Protein AF-A0A4P9YVW3-F1 (afdb_monomer)

Sequence (229 aa):
LRCDVNVSVHRPHEPLGVRCELKNLTSIRFLMAAIDAEVARQIDRLASDQRITQETRGYDAAYVDEHRATLPELPDARKQRFMRDYGLSVEECNTLFMEPLADVYFEQEACGSSMAIIINIRIVNELMGRLNGCHLPFSENPVSVEQLRSILVALHNEKISGKLAKKILQCMIVDRDTRDAEAIAAAHGWSEIRDASQLEALCRELVANHADEVEQVRQGNKRLFGWFV

Solvent-accessible surface area (backbone atoms only — not comparable to full-atom values): 13460 Å² total; per-residue (Å²): 112,78,52,71,48,78,49,61,66,60,61,92,96,54,71,85,39,56,52,31,37,40,35,78,30,66,44,72,71,53,42,52,53,48,50,55,52,51,51,52,52,50,49,55,31,58,73,67,75,43,84,77,65,76,44,80,43,74,60,58,66,67,63,52,54,58,48,57,73,70,51,76,80,50,71,69,60,50,47,53,45,43,34,69,78,66,64,46,52,72,68,56,47,49,59,38,67,69,43,72,66,44,53,61,60,48,56,78,62,60,75,76,56,74,66,52,40,56,50,47,56,52,51,52,52,51,48,52,55,50,32,57,76,68,75,43,58,69,87,70,58,74,70,48,73,68,40,50,48,40,43,52,54,33,46,74,68,63,63,42,50,78,73,49,50,56,53,51,52,46,40,26,61,76,71,58,47,86,64,42,43,68,56,52,26,58,76,71,68,59,68,75,85,77,53,66,70,59,53,50,50,51,51,51,50,51,52,67,76,38,51,69,62,51,52,45,42,74,76,64,44,68,72,57,59,68,72,80,107

Nearest PDB structures (foldseek):
  3ip4-assembly1_B  TM=5.129E-01  e=1.264E-10  Staphylococcus aureus subsp. aureus Mu50
  3h0m-assembly6_Q  TM=5.516E-01  e=8.245E-08  Aquifex aeolicus

Mean predicted aligned error: 14.82 Å

InterPro domains:
  IPR003789 Aspartyl/glutamyl-tRNA amidotransferase subunit B-like [SSF89095] (73-175)
  IPR006075 Aspartyl/Glutamyl-tRNA(Gln) amidotransferase, subunit B/E, catalytic [PF02934] (1-63)
  IPR014746 Glutamine synthetase/guanido kinase, catalytic domain [SSF55931] (1-88)
  IPR017959 Aspartyl/glutamyl-tRNA(Asn/Gln) amidotransferase, subunit B /E [PTHR11659] (63-229)
  IPR018027 Asn/Gln amidotransferase [PF02637] (122-229)
  IPR018027 Asn/Gln amidotransferase [SM00845] (104-229)
  IPR023168 Aspartyl/glutamyl-tRNA(Asn/Gln) amidotransferase, C-terminal, domain 2 [G3DSA:1.10.10.410] (1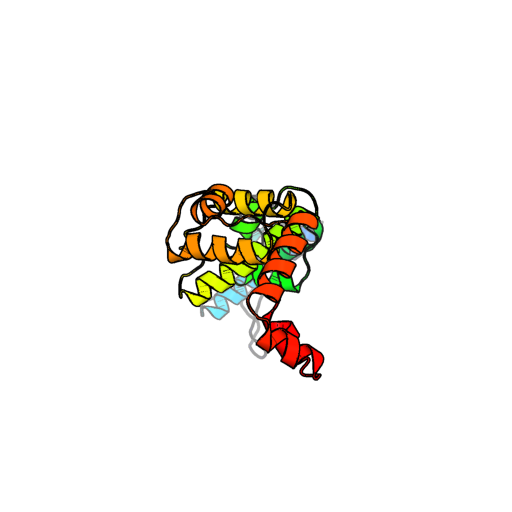93-229)
  IPR042114 Aspartyl/glutamyl-tRNA(Asn/Gln) amidotransferase, C-terminal, domain 1 [G3DSA:1.10.150.380] (72-120)

pLDDT: mean 82.9, std 7.48, range [60.22, 93.56]

Structure (mmCIF, N/CA/C/O backbone):
data_AF-A0A4P9YVW3-F1
#
_entry.id   AF-A0A4P9YVW3-F1
#
loop_
_atom_site.group_PDB
_atom_site.id
_atom_site.type_symbol
_atom_site.label_atom_id
_atom_site.label_alt_id
_atom_site.label_comp_id
_atom_site.label_asym_id
_atom_site.label_entity_id
_atom_site.label_seq_id
_atom_site.pdbx_PDB_ins_code
_atom_site.Cartn_x
_atom_site.Cartn_y
_atom_site.Cartn_z
_atom_site.occupancy
_atom_site.B_iso_or_equiv
_atom_site.auth_seq_id
_atom_site.auth_comp_id
_atom_site.auth_asym_id
_atom_site.auth_atom_id
_atom_site.pdbx_PDB_model_num
ATOM 1 N N . LEU A 1 1 ? 39.677 -10.090 -24.477 1.00 60.22 1 LEU A N 1
ATOM 2 C CA . LEU A 1 1 ? 38.884 -10.885 -25.440 1.00 60.22 1 LEU A CA 1
ATOM 3 C C . LEU A 1 1 ? 38.028 -9.904 -26.231 1.00 60.22 1 LEU A C 1
ATOM 5 O O . LEU A 1 1 ? 37.329 -9.125 -25.600 1.00 60.22 1 LEU A O 1
ATOM 9 N N . ARG A 1 2 ? 38.137 -9.870 -27.561 1.00 73.56 2 ARG A N 1
ATOM 10 C CA . ARG A 1 2 ? 37.259 -9.074 -28.433 1.00 73.56 2 ARG A CA 1
ATOM 11 C C . ARG A 1 2 ? 36.522 -10.056 -29.328 1.00 73.56 2 ARG A C 1
ATOM 13 O O . ARG A 1 2 ? 37.170 -10.920 -29.912 1.00 73.56 2 ARG A O 1
ATOM 20 N N . CYS A 1 3 ? 35.206 -9.948 -29.394 1.00 82.62 3 CYS A N 1
ATOM 21 C CA . CYS A 1 3 ? 34.380 -10.821 -30.217 1.00 82.62 3 CYS A CA 1
ATOM 22 C C . CYS A 1 3 ? 33.284 -10.014 -30.906 1.00 82.62 3 CYS A C 1
ATOM 24 O O . CYS A 1 3 ? 32.759 -9.062 -30.330 1.00 82.62 3 CYS A O 1
ATOM 26 N N . ASP A 1 4 ? 32.932 -10.449 -32.107 1.00 88.81 4 ASP A N 1
ATOM 27 C CA . ASP A 1 4 ? 31.766 -9.977 -32.841 1.00 88.81 4 ASP A CA 1
ATOM 28 C C . ASP A 1 4 ? 30.744 -11.122 -32.865 1.00 88.81 4 ASP A C 1
ATOM 30 O O . ASP A 1 4 ? 31.125 -12.295 -32.952 1.00 88.81 4 ASP A O 1
ATOM 34 N N . VAL A 1 5 ? 29.454 -10.804 -32.750 1.00 90.12 5 VAL A N 1
ATOM 35 C CA . VAL A 1 5 ? 28.381 -11.811 -32.678 1.00 90.12 5 VAL A CA 1
ATOM 36 C C . VAL A 1 5 ? 27.332 -11.572 -33.740 1.00 90.12 5 VAL A C 1
ATOM 38 O O . VAL A 1 5 ? 26.979 -10.440 -34.035 1.00 90.12 5 VAL A O 1
ATOM 41 N N . ASN A 1 6 ? 26.815 -12.658 -34.306 1.00 93.38 6 ASN A N 1
ATOM 42 C CA . ASN A 1 6 ? 25.732 -12.622 -35.275 1.00 93.38 6 ASN A CA 1
ATOM 43 C C . ASN A 1 6 ? 24.455 -13.161 -34.629 1.00 93.38 6 ASN A C 1
ATOM 45 O O . ASN A 1 6 ? 24.461 -14.278 -34.114 1.00 93.38 6 ASN A O 1
ATOM 49 N N . VAL A 1 7 ? 23.374 -12.385 -34.681 1.00 92.38 7 VAL A N 1
ATOM 50 C CA . VAL A 1 7 ? 22.072 -12.735 -34.099 1.00 92.38 7 VAL A CA 1
ATOM 51 C C . VAL A 1 7 ? 20.998 -12.708 -35.186 1.00 92.38 7 VAL A C 1
ATOM 53 O O . VAL A 1 7 ? 20.943 -11.779 -35.996 1.00 92.38 7 VAL A O 1
ATOM 56 N N . SER A 1 8 ? 20.142 -13.729 -35.202 1.00 93.56 8 SER A N 1
ATOM 57 C CA . SER A 1 8 ? 18.952 -13.808 -36.055 1.00 93.56 8 SER A CA 1
ATOM 58 C C . SER A 1 8 ? 17.826 -14.537 -35.324 1.00 93.56 8 SER A C 1
ATOM 60 O O . SER A 1 8 ? 18.042 -15.644 -34.825 1.00 93.56 8 SER A O 1
ATOM 62 N N . VAL A 1 9 ? 16.627 -13.965 -35.321 1.00 92.06 9 VAL A N 1
ATOM 63 C CA . VAL A 1 9 ? 15.405 -14.563 -34.765 1.00 92.06 9 VAL A CA 1
ATOM 64 C C . VAL A 1 9 ? 14.463 -14.970 -35.903 1.00 92.06 9 VAL A C 1
ATOM 66 O O . VAL A 1 9 ? 14.361 -14.275 -36.910 1.00 92.06 9 VAL A O 1
ATOM 69 N N . HIS A 1 10 ? 13.783 -16.106 -35.749 1.00 89.88 10 HIS A N 1
ATOM 70 C CA . HIS A 1 10 ? 12.732 -16.587 -36.652 1.00 89.88 10 HIS A CA 1
ATOM 71 C C . HIS A 1 10 ? 11.610 -17.234 -35.838 1.00 89.88 10 HIS A C 1
ATOM 73 O O . HIS A 1 10 ? 11.840 -17.657 -34.700 1.00 89.88 10 HIS A O 1
ATOM 79 N N . ARG A 1 11 ? 10.397 -17.308 -36.398 1.00 86.81 11 ARG A N 1
ATOM 80 C CA . ARG A 1 11 ? 9.309 -18.053 -35.755 1.00 86.81 11 ARG A CA 1
ATOM 81 C C . ARG A 1 11 ? 9.575 -19.560 -35.880 1.00 86.81 11 ARG A C 1
ATOM 83 O O . ARG A 1 11 ? 10.227 -19.986 -36.836 1.00 86.81 11 ARG A O 1
ATOM 90 N N . PRO A 1 12 ? 9.081 -20.387 -34.944 1.00 89.56 12 PRO A N 1
ATOM 91 C CA . PRO A 1 12 ? 9.228 -21.834 -35.044 1.00 89.56 12 PRO A CA 1
ATOM 92 C C . PRO A 1 12 ? 8.740 -22.352 -36.402 1.00 89.56 12 PRO A C 1
ATOM 94 O O . PRO A 1 12 ? 7.660 -21.979 -36.851 1.00 89.56 12 PRO A O 1
ATOM 97 N N . HIS A 1 13 ? 9.528 -23.225 -37.033 1.00 90.00 13 HIS A N 1
ATOM 98 C CA . HIS A 1 13 ? 9.255 -23.825 -38.350 1.00 90.00 13 HIS A CA 1
ATOM 99 C C . HIS A 1 13 ? 9.335 -22.882 -39.566 1.00 90.00 13 HIS A C 1
ATOM 101 O O . HIS A 1 13 ? 9.075 -23.326 -40.684 1.00 90.00 13 HIS A O 1
ATOM 107 N N . GLU A 1 14 ? 9.749 -21.625 -39.392 1.00 87.50 14 GLU A N 1
ATOM 108 C CA . GLU A 1 14 ? 10.081 -20.724 -40.502 1.00 87.50 14 GLU A CA 1
ATOM 109 C C . GLU A 1 14 ? 11.581 -20.799 -40.869 1.00 87.50 14 GLU A C 1
ATOM 111 O O . GLU A 1 14 ? 12.399 -21.270 -40.075 1.00 87.50 14 GLU A O 1
ATOM 116 N N . PRO A 1 15 ? 11.985 -20.349 -42.073 1.00 89.81 15 PRO A N 1
ATOM 117 C CA . PRO A 1 15 ? 13.396 -20.170 -42.408 1.00 89.81 15 PRO A CA 1
ATOM 118 C C . PRO A 1 15 ? 14.106 -19.199 -41.453 1.00 89.81 15 PRO A C 1
ATOM 120 O O . PRO A 1 15 ? 13.479 -18.329 -40.850 1.00 89.81 15 PRO A O 1
ATOM 123 N N . LEU A 1 16 ? 15.436 -19.309 -41.359 1.00 88.44 16 LEU A N 1
ATOM 124 C CA . LEU A 1 16 ? 16.246 -18.402 -40.543 1.00 88.44 16 LEU A CA 1
ATOM 125 C C . LEU A 1 16 ? 16.010 -16.932 -40.923 1.00 88.44 16 LEU A C 1
ATOM 127 O O . LEU A 1 16 ? 15.934 -16.579 -42.101 1.00 88.44 16 LEU A O 1
ATOM 131 N N . GLY A 1 17 ? 15.930 -16.084 -39.897 1.00 86.31 17 GLY A N 1
ATOM 132 C CA . GLY A 1 17 ? 15.719 -14.651 -40.041 1.00 86.31 17 GLY A CA 1
ATOM 133 C C . GLY A 1 17 ? 16.946 -13.898 -40.552 1.00 86.31 17 GLY A C 1
ATOM 134 O O . GLY A 1 17 ? 18.016 -14.453 -40.810 1.00 86.31 17 GLY A O 1
ATOM 135 N N . VAL A 1 18 ? 16.791 -12.584 -40.683 1.00 91.12 18 VAL A N 1
ATOM 136 C CA . VAL A 1 18 ? 17.855 -11.703 -41.172 1.00 91.12 18 VAL A CA 1
ATOM 137 C C . VAL A 1 18 ? 18.951 -11.555 -40.115 1.00 91.12 18 VAL A C 1
ATOM 139 O O . VAL A 1 18 ? 18.678 -11.311 -38.943 1.00 91.12 18 VAL A O 1
ATOM 142 N N . ARG A 1 19 ? 20.209 -11.701 -40.545 1.00 92.00 19 ARG A N 1
ATOM 143 C CA . ARG A 1 19 ? 21.387 -11.618 -39.675 1.00 92.00 19 ARG A CA 1
ATOM 144 C C . ARG A 1 19 ? 21.701 -10.167 -39.306 1.00 92.00 19 ARG A C 1
ATOM 146 O O . ARG A 1 19 ? 21.948 -9.357 -40.199 1.00 92.00 19 ARG A O 1
ATOM 153 N N . CYS A 1 20 ? 21.819 -9.881 -38.014 1.00 91.19 20 CYS A N 1
ATOM 154 C CA . CYS A 1 20 ? 22.403 -8.643 -37.497 1.00 91.19 20 CYS A CA 1
ATOM 155 C C . CYS A 1 20 ? 23.748 -8.942 -36.823 1.00 91.19 20 CYS A C 1
ATOM 157 O O . CYS A 1 20 ? 23.875 -9.913 -36.079 1.00 91.19 20 CYS A O 1
ATOM 159 N N . GLU A 1 21 ? 24.759 -8.123 -37.109 1.00 92.31 21 GLU A N 1
ATOM 160 C CA . GLU A 1 21 ? 26.119 -8.281 -36.584 1.00 92.31 21 GLU A CA 1
ATOM 161 C C . GLU A 1 21 ? 26.377 -7.248 -35.481 1.00 92.31 21 GLU A C 1
ATOM 163 O O . GLU A 1 21 ? 26.321 -6.044 -35.725 1.00 92.31 21 GLU A O 1
ATOM 168 N N . LEU A 1 22 ? 26.665 -7.715 -34.269 1.00 90.31 22 LEU A N 1
ATOM 169 C CA . LEU A 1 22 ? 26.988 -6.910 -33.096 1.00 90.31 22 LEU A CA 1
ATOM 170 C C . LEU A 1 22 ? 28.506 -6.794 -32.945 1.00 90.31 22 LEU A C 1
ATOM 172 O O . LEU A 1 22 ? 29.201 -7.806 -32.835 1.00 90.31 22 LEU A O 1
ATOM 176 N N . LYS A 1 23 ? 29.010 -5.558 -32.915 1.00 87.81 23 LYS A N 1
ATOM 177 C CA . LYS A 1 23 ? 30.438 -5.229 -32.803 1.00 87.81 23 LYS A CA 1
ATOM 178 C C . LYS A 1 23 ? 30.770 -4.506 -31.504 1.00 87.81 23 LYS A C 1
ATOM 180 O O . LYS A 1 23 ? 29.907 -3.933 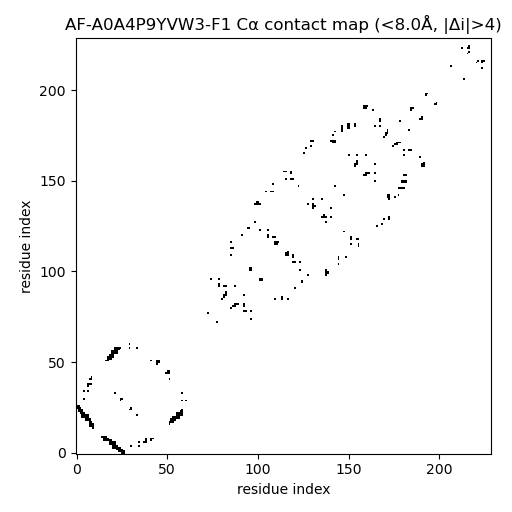-30.842 1.00 87.81 23 LYS A O 1
ATOM 185 N N . ASN A 1 24 ? 32.070 -4.480 -31.205 1.00 79.81 24 ASN A N 1
ATOM 186 C CA . ASN A 1 24 ? 32.682 -3.805 -30.051 1.00 79.81 24 ASN A CA 1
ATOM 187 C C . ASN A 1 24 ? 32.374 -4.451 -28.689 1.00 79.81 24 ASN A C 1
ATOM 189 O O . ASN A 1 24 ? 32.327 -3.771 -27.668 1.00 79.81 24 ASN A O 1
ATOM 193 N N . LEU A 1 25 ? 32.243 -5.779 -28.648 1.00 84.38 25 LEU A N 1
ATOM 194 C CA . LEU A 1 25 ? 32.021 -6.516 -27.403 1.00 84.38 25 LEU A CA 1
ATOM 195 C C . LEU A 1 25 ? 33.370 -6.887 -26.768 1.00 84.38 25 LEU A C 1
ATOM 197 O O . LEU A 1 25 ? 34.173 -7.6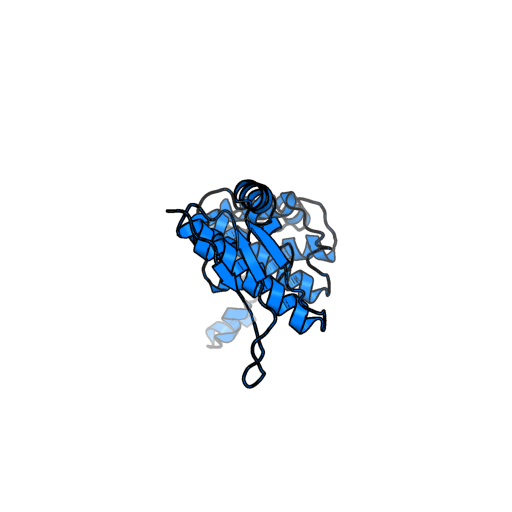34 -27.335 1.00 84.38 25 LEU A O 1
ATOM 201 N N . THR A 1 26 ? 33.633 -6.320 -25.589 1.00 84.12 26 THR A N 1
ATOM 202 C CA . THR A 1 26 ? 34.915 -6.426 -24.862 1.00 84.12 26 THR A CA 1
ATOM 203 C C . THR A 1 26 ? 34.845 -7.305 -23.609 1.00 84.12 26 THR A C 1
ATOM 205 O O . THR A 1 26 ? 35.877 -7.631 -23.023 1.00 84.12 26 THR A O 1
ATOM 208 N N . SER A 1 27 ? 33.640 -7.706 -23.192 1.00 82.06 27 SER A N 1
ATOM 209 C CA . SER A 1 27 ? 33.384 -8.504 -21.990 1.00 82.06 27 SER A CA 1
ATOM 210 C C . SER A 1 27 ? 32.299 -9.539 -22.254 1.00 82.06 27 SER A C 1
ATOM 212 O O . SER A 1 27 ? 31.324 -9.240 -22.937 1.00 82.06 27 SER A O 1
ATOM 214 N N . ILE A 1 28 ? 32.426 -10.723 -21.648 1.00 81.94 28 ILE A N 1
ATOM 215 C CA . ILE A 1 28 ? 31.404 -11.784 -21.692 1.00 81.94 28 ILE A CA 1
ATOM 216 C C . ILE A 1 28 ? 30.066 -11.274 -21.130 1.00 81.94 28 ILE A C 1
ATOM 218 O O . ILE A 1 28 ? 29.010 -11.600 -21.657 1.00 81.94 28 ILE A O 1
ATOM 222 N N . ARG A 1 29 ? 30.093 -10.398 -20.116 1.00 79.50 29 ARG A N 1
ATOM 223 C CA . ARG A 1 29 ? 28.868 -9.785 -19.578 1.00 79.50 29 ARG A CA 1
ATOM 224 C C . ARG A 1 29 ? 28.161 -8.911 -20.619 1.00 79.50 29 ARG A C 1
ATOM 226 O O . ARG A 1 29 ? 26.947 -8.981 -20.758 1.00 79.50 29 ARG A O 1
ATOM 233 N N . PHE A 1 30 ? 28.920 -8.091 -21.347 1.00 82.56 30 PHE A N 1
ATOM 234 C CA . PHE A 1 30 ? 28.373 -7.224 -22.397 1.00 82.56 30 PHE A CA 1
ATOM 235 C C . PHE A 1 30 ? 27.983 -8.006 -23.645 1.00 82.56 30 PHE A C 1
ATOM 237 O O . PHE A 1 30 ? 27.031 -7.632 -24.311 1.00 82.56 30 PHE A O 1
ATOM 244 N N . LEU A 1 31 ? 28.668 -9.115 -23.917 1.00 84.25 31 LEU A N 1
ATOM 245 C CA . LEU A 1 31 ? 28.287 -10.073 -24.944 1.00 84.25 31 LEU A CA 1
ATOM 246 C C . LEU A 1 31 ? 26.867 -10.597 -24.706 1.00 84.25 31 LEU A C 1
ATOM 248 O O . LEU A 1 31 ? 26.029 -10.486 -25.593 1.00 84.25 31 LEU A O 1
ATOM 252 N N . MET A 1 32 ? 26.600 -11.120 -23.504 1.00 87.31 32 MET A N 1
ATOM 253 C CA . MET A 1 32 ? 25.280 -11.642 -23.132 1.00 87.31 32 MET A CA 1
ATOM 254 C C . MET A 1 32 ? 24.211 -10.548 -23.215 1.00 87.31 32 MET A C 1
ATOM 256 O O . MET A 1 32 ? 23.227 -10.715 -23.925 1.00 87.31 32 MET A O 1
ATOM 260 N N . ALA A 1 33 ? 24.462 -9.386 -22.602 1.00 85.06 33 ALA A N 1
ATOM 261 C CA . ALA A 1 33 ? 23.518 -8.268 -22.625 1.00 85.06 33 ALA A CA 1
ATOM 262 C C . ALA A 1 33 ? 23.218 -7.756 -24.048 1.00 85.06 33 ALA A C 1
ATOM 264 O O . ALA A 1 33 ? 22.078 -7.413 -24.353 1.00 85.06 33 ALA A O 1
ATOM 265 N N . ALA A 1 34 ? 24.223 -7.712 -24.928 1.00 88.00 34 ALA A N 1
ATOM 266 C CA . ALA A 1 34 ? 24.046 -7.290 -26.313 1.00 88.00 34 ALA A CA 1
ATOM 267 C C . ALA A 1 34 ? 23.222 -8.299 -27.125 1.00 88.00 34 ALA A C 1
ATOM 269 O O . ALA A 1 34 ? 22.400 -7.889 -27.943 1.00 88.00 34 ALA A O 1
ATOM 270 N N . ILE A 1 35 ? 23.421 -9.601 -26.887 1.00 89.88 35 ILE A N 1
ATOM 271 C CA . ILE A 1 35 ? 22.617 -10.660 -27.506 1.00 89.88 35 ILE A CA 1
ATOM 272 C C . ILE A 1 35 ? 21.165 -10.547 -27.041 1.00 89.88 35 ILE A C 1
ATOM 274 O O . ILE A 1 35 ? 20.279 -10.489 -27.889 1.00 89.88 35 ILE A O 1
ATOM 278 N N . ASP A 1 36 ? 20.923 -10.449 -25.732 1.00 90.38 36 ASP A N 1
ATOM 279 C CA . ASP A 1 36 ? 19.569 -10.370 -25.168 1.00 90.38 36 ASP A CA 1
ATOM 280 C C . ASP A 1 36 ? 18.805 -9.148 -25.699 1.00 90.38 36 ASP A C 1
ATOM 282 O O . ASP A 1 36 ? 17.655 -9.261 -26.130 1.00 90.38 36 ASP A O 1
ATOM 286 N N . ALA A 1 37 ? 19.466 -7.986 -25.744 1.00 87.38 37 ALA A N 1
ATOM 287 C CA . ALA A 1 37 ? 18.878 -6.758 -26.273 1.00 87.38 37 ALA A CA 1
ATOM 288 C C . ALA A 1 37 ? 18.540 -6.864 -27.772 1.00 87.38 37 ALA A C 1
ATOM 290 O O . ALA A 1 37 ? 17.479 -6.411 -28.204 1.00 87.38 37 ALA A O 1
ATOM 291 N N . GLU A 1 38 ? 19.418 -7.470 -28.578 1.00 91.31 38 GLU A N 1
ATOM 292 C CA . GLU A 1 38 ? 19.175 -7.636 -30.014 1.00 91.31 38 GLU A CA 1
ATOM 293 C C . GLU A 1 38 ? 18.092 -8.684 -30.299 1.00 91.31 38 GLU A C 1
ATOM 295 O O . GLU A 1 38 ? 17.276 -8.485 -31.201 1.00 91.31 38 GLU A O 1
ATOM 300 N N . VAL A 1 39 ? 18.030 -9.761 -29.511 1.00 91.31 39 VAL A N 1
ATOM 301 C CA . VAL A 1 39 ? 16.953 -10.756 -29.589 1.00 91.31 39 VAL A CA 1
ATOM 302 C C . VAL A 1 39 ? 15.604 -10.103 -29.292 1.00 91.31 39 VAL A C 1
ATOM 304 O O . VAL A 1 39 ? 14.694 -10.221 -30.113 1.00 91.31 39 VAL A O 1
ATOM 307 N N . ALA A 1 40 ? 15.483 -9.368 -28.181 1.00 89.31 40 ALA A N 1
ATOM 308 C CA . ALA A 1 40 ? 14.247 -8.671 -27.817 1.00 89.31 40 ALA A CA 1
ATOM 309 C C . ALA A 1 40 ? 13.791 -7.707 -28.928 1.00 89.31 40 ALA A C 1
ATOM 311 O O . ALA A 1 40 ? 12.651 -7.767 -29.383 1.00 89.31 40 ALA A O 1
ATOM 312 N N . ARG A 1 41 ? 14.717 -6.907 -29.472 1.00 90.50 41 ARG A N 1
ATOM 313 C CA . ARG A 1 41 ? 14.429 -5.972 -30.570 1.00 90.50 41 ARG A CA 1
ATOM 314 C C . ARG A 1 41 ? 13.924 -6.671 -31.837 1.00 90.50 41 ARG A C 1
ATOM 316 O O . ARG A 1 41 ? 13.023 -6.160 -32.507 1.00 90.50 41 ARG A O 1
ATOM 323 N N . GLN A 1 42 ? 14.534 -7.794 -32.223 1.00 89.94 42 GLN A N 1
ATOM 324 C CA . GLN A 1 42 ? 14.094 -8.551 -33.399 1.00 89.94 42 GLN A CA 1
ATOM 325 C C . GLN A 1 42 ? 12.711 -9.172 -33.177 1.00 89.94 42 GLN A C 1
ATOM 327 O O . GLN A 1 42 ? 11.893 -9.143 -34.097 1.00 89.94 42 GLN A O 1
ATOM 332 N N . ILE A 1 43 ? 12.422 -9.659 -31.965 1.00 89.00 43 ILE A N 1
ATOM 333 C CA . ILE A 1 43 ? 11.091 -10.152 -31.585 1.00 89.00 43 ILE A CA 1
ATOM 334 C C . ILE A 1 43 ? 10.050 -9.034 -31.706 1.00 89.00 43 ILE A C 1
ATOM 336 O O . ILE A 1 43 ? 9.053 -9.227 -32.398 1.00 89.00 43 ILE A O 1
ATOM 340 N N . ASP A 1 44 ? 10.302 -7.855 -31.132 1.00 86.06 44 ASP A N 1
ATOM 341 C CA . ASP A 1 44 ? 9.360 -6.725 -31.166 1.00 86.06 44 ASP A CA 1
ATOM 342 C C . ASP A 1 44 ? 9.049 -6.269 -32.598 1.00 86.06 44 ASP A C 1
ATOM 344 O O . ASP A 1 44 ? 7.899 -5.977 -32.946 1.00 86.06 44 ASP A O 1
ATOM 348 N N . ARG A 1 45 ? 10.065 -6.256 -33.473 1.00 88.81 45 ARG A N 1
ATOM 349 C CA . ARG A 1 45 ? 9.873 -5.948 -34.896 1.00 88.81 45 ARG A CA 1
ATOM 350 C C . ARG A 1 45 ? 9.051 -7.007 -35.616 1.00 88.81 45 ARG A C 1
ATOM 352 O O . ARG A 1 45 ? 8.135 -6.641 -36.345 1.00 88.81 45 ARG A O 1
ATOM 359 N N . LEU A 1 46 ? 9.345 -8.290 -35.407 1.00 85.50 46 LEU A N 1
ATOM 360 C CA . LEU A 1 46 ? 8.583 -9.391 -36.009 1.00 85.50 46 LEU A CA 1
ATOM 361 C C . LEU A 1 46 ? 7.147 -9.477 -35.475 1.00 85.50 46 LEU A C 1
ATOM 363 O O . LEU A 1 46 ? 6.265 -9.941 -36.194 1.00 85.50 46 LEU A O 1
ATOM 367 N N . ALA A 1 47 ? 6.907 -9.052 -34.233 1.00 84.00 47 ALA A N 1
ATOM 368 C CA . ALA A 1 47 ? 5.571 -8.937 -33.652 1.00 84.00 47 ALA A CA 1
ATOM 369 C C . ALA A 1 47 ? 4.782 -7.757 -34.243 1.00 84.00 47 ALA A C 1
ATOM 371 O O . ALA A 1 47 ? 3.563 -7.829 -34.357 1.00 84.00 47 ALA A O 1
ATOM 372 N N . SER A 1 48 ? 5.480 -6.698 -34.661 1.00 84.25 48 SER A N 1
ATOM 373 C CA . SER A 1 48 ? 4.899 -5.502 -35.288 1.00 84.25 48 SER A CA 1
ATOM 374 C C . SER A 1 48 ? 4.866 -5.566 -36.826 1.00 84.25 48 SER A C 1
ATOM 376 O O . SER A 1 48 ? 4.718 -4.527 -37.470 1.00 84.25 48 SER A O 1
ATOM 378 N N . ASP A 1 49 ? 5.091 -6.748 -37.417 1.00 84.75 49 ASP A N 1
ATOM 379 C CA . ASP A 1 49 ? 5.255 -6.985 -38.865 1.00 84.75 49 ASP A CA 1
ATOM 380 C C . ASP A 1 49 ? 6.255 -6.030 -39.557 1.00 84.75 49 ASP A C 1
ATOM 382 O O . ASP A 1 49 ? 6.192 -5.749 -40.757 1.00 84.75 49 ASP A O 1
ATOM 386 N N . GLN A 1 50 ? 7.238 -5.536 -38.800 1.00 82.44 50 GLN A N 1
ATOM 387 C CA . GLN A 1 50 ? 8.315 -4.705 -39.315 1.00 82.44 50 GLN A CA 1
ATOM 388 C C . GLN A 1 50 ? 9.448 -5.569 -39.862 1.00 82.44 50 GLN A C 1
ATOM 390 O O . GLN A 1 50 ? 9.899 -6.540 -39.250 1.00 82.44 50 GLN A O 1
ATOM 395 N N . ARG A 1 51 ? 9.983 -5.164 -41.014 1.00 81.62 51 ARG A N 1
ATOM 396 C CA . ARG A 1 51 ? 11.087 -5.875 -41.658 1.00 81.62 51 ARG A CA 1
ATOM 397 C C . ARG A 1 51 ? 12.389 -5.695 -40.871 1.00 81.62 51 ARG A C 1
ATOM 399 O O . ARG A 1 51 ? 12.796 -4.577 -40.551 1.00 81.62 51 ARG A O 1
ATOM 406 N N . ILE A 1 52 ? 13.075 -6.805 -40.608 1.00 85.50 52 ILE A N 1
ATOM 407 C CA . ILE A 1 52 ? 14.457 -6.791 -40.119 1.00 85.50 52 ILE A CA 1
ATOM 408 C C . ILE A 1 52 ? 15.392 -6.648 -41.326 1.00 85.50 52 ILE A C 1
ATOM 410 O O . ILE A 1 52 ? 15.244 -7.339 -42.334 1.00 85.50 52 ILE A O 1
ATOM 414 N N . THR A 1 53 ? 16.341 -5.726 -41.231 1.00 86.81 53 THR A N 1
ATOM 415 C CA . THR A 1 53 ? 17.364 -5.423 -42.236 1.00 86.81 53 THR A CA 1
ATOM 416 C C . THR A 1 53 ? 18.723 -5.925 -41.765 1.00 86.81 53 THR A C 1
ATOM 418 O O . THR A 1 53 ? 19.000 -5.957 -40.567 1.00 86.81 53 THR A O 1
ATOM 421 N N . GLN A 1 54 ? 19.572 -6.345 -42.707 1.00 89.19 54 GLN A N 1
ATOM 422 C CA . GLN A 1 54 ? 20.932 -6.766 -42.383 1.00 89.19 54 GLN A CA 1
ATOM 423 C C . GLN A 1 54 ? 21.744 -5.527 -42.006 1.00 89.19 54 GLN A C 1
ATOM 425 O O . GLN A 1 54 ? 21.979 -4.655 -42.839 1.00 89.19 54 GLN A O 1
ATOM 430 N N . GLU A 1 55 ? 22.148 -5.453 -40.743 1.00 87.50 55 GLU A N 1
ATOM 431 C CA . GLU A 1 55 ? 22.800 -4.282 -40.162 1.00 87.50 55 GLU A CA 1
ATOM 432 C C . GLU A 1 55 ? 23.981 -4.702 -39.288 1.00 87.50 55 GLU A C 1
ATOM 434 O O . GLU A 1 55 ? 23.950 -5.746 -38.629 1.00 87.50 55 GLU A O 1
ATOM 439 N N . THR A 1 56 ? 25.006 -3.851 -39.254 1.00 87.12 56 THR A N 1
ATOM 440 C CA . THR A 1 56 ? 26.102 -3.932 -38.287 1.00 87.12 56 THR A CA 1
ATOM 441 C C . THR A 1 56 ? 25.860 -2.888 -37.202 1.00 87.12 56 THR A C 1
ATOM 443 O O . THR A 1 56 ? 25.770 -1.699 -37.503 1.00 87.12 56 THR A O 1
ATOM 446 N N . ARG A 1 57 ? 25.749 -3.315 -35.943 1.00 82.75 57 ARG A N 1
ATOM 447 C CA . ARG A 1 57 ? 25.403 -2.458 -34.801 1.00 82.75 57 ARG A CA 1
ATOM 448 C C . ARG A 1 57 ? 26.501 -2.521 -33.741 1.00 82.75 57 ARG A C 1
ATOM 450 O O . ARG A 1 57 ? 27.064 -3.580 -33.484 1.00 82.75 57 ARG A O 1
ATOM 457 N N . GLY A 1 58 ? 26.826 -1.383 -33.135 1.00 80.06 58 GLY A N 1
ATOM 458 C CA . GLY A 1 58 ? 27.715 -1.324 -31.973 1.00 80.06 58 GLY A CA 1
ATOM 459 C C . GLY A 1 58 ? 26.913 -1.426 -30.679 1.00 80.06 58 GLY A C 1
ATOM 460 O O . GLY A 1 58 ? 25.836 -0.841 -30.589 1.00 80.06 58 GLY A O 1
ATOM 461 N N . TYR A 1 59 ? 27.432 -2.148 -29.687 1.00 73.19 59 TYR A N 1
ATOM 462 C CA . TYR A 1 59 ? 26.897 -2.103 -28.325 1.00 73.19 59 TYR A CA 1
ATOM 463 C C . TYR A 1 59 ? 27.643 -1.032 -27.526 1.00 73.19 59 TYR A C 1
ATOM 465 O O . TYR A 1 59 ? 28.850 -1.151 -27.308 1.00 73.19 59 TYR A O 1
ATOM 473 N N . ASP A 1 60 ? 26.931 0.010 -27.105 1.00 75.88 60 ASP A N 1
ATOM 474 C CA . ASP A 1 60 ? 27.472 1.043 -26.226 1.00 75.88 60 ASP A CA 1
ATOM 475 C C . ASP A 1 60 ? 27.031 0.771 -24.784 1.00 75.88 60 ASP A C 1
ATOM 477 O O . ASP A 1 60 ? 25.883 0.995 -24.401 1.00 75.88 60 ASP A O 1
ATOM 481 N N . ALA A 1 61 ? 27.961 0.250 -23.983 1.00 68.00 61 ALA A N 1
ATOM 482 C CA . ALA A 1 61 ? 27.707 -0.045 -22.581 1.00 68.00 61 ALA A CA 1
ATOM 483 C C . ALA A 1 61 ? 27.445 1.224 -21.753 1.00 68.00 61 ALA A C 1
ATOM 485 O O . ALA A 1 61 ? 26.646 1.162 -20.824 1.00 68.00 61 ALA A O 1
ATOM 486 N N . ALA A 1 62 ? 28.075 2.355 -22.096 1.00 69.69 62 ALA A N 1
ATOM 487 C CA . ALA A 1 62 ? 27.887 3.610 -21.373 1.00 69.69 62 ALA A CA 1
ATOM 488 C C . ALA A 1 62 ? 26.476 4.162 -21.610 1.00 69.69 62 ALA A C 1
ATOM 490 O O . ALA A 1 62 ? 25.802 4.522 -20.652 1.00 69.69 62 ALA A O 1
ATOM 491 N N . TYR A 1 63 ? 25.995 4.108 -22.854 1.00 69.25 63 TYR A N 1
ATOM 492 C CA . TYR A 1 63 ? 24.620 4.468 -23.212 1.00 69.25 63 TYR A CA 1
ATOM 493 C C . TYR A 1 63 ? 23.574 3.591 -22.499 1.00 69.25 63 TYR A C 1
ATOM 495 O O . TYR A 1 63 ? 22.573 4.085 -21.980 1.00 69.25 63 TYR A O 1
ATOM 503 N N . VAL A 1 64 ? 23.808 2.274 -22.435 1.00 68.12 64 VAL A N 1
ATOM 504 C CA . VAL A 1 64 ? 22.903 1.343 -21.737 1.00 68.12 64 VAL A CA 1
ATOM 505 C C . VAL A 1 64 ? 22.905 1.583 -20.227 1.00 68.12 64 VAL A C 1
ATOM 507 O O . VAL A 1 64 ? 21.842 1.544 -19.611 1.00 68.12 64 VAL A O 1
ATOM 510 N N . ASP A 1 65 ? 24.067 1.830 -19.621 1.00 69.38 65 ASP A N 1
ATOM 511 C CA . ASP A 1 65 ? 24.167 2.078 -18.180 1.00 69.38 65 ASP A CA 1
ATOM 512 C C . ASP A 1 65 ? 23.585 3.453 -17.793 1.00 69.38 65 ASP A C 1
ATOM 514 O O . ASP A 1 65 ? 22.889 3.548 -16.781 1.00 69.38 65 ASP A O 1
ATOM 518 N N . GLU A 1 66 ? 23.776 4.487 -18.621 1.00 69.56 66 GLU A N 1
ATOM 519 C CA . GLU A 1 66 ? 23.164 5.813 -18.449 1.00 69.56 66 GLU A CA 1
ATOM 520 C C . GLU A 1 66 ? 21.634 5.726 -18.475 1.00 69.56 66 GLU A C 1
ATOM 522 O O . GLU A 1 66 ? 20.955 6.239 -17.584 1.00 69.56 66 GLU A O 1
ATOM 527 N N . HIS A 1 67 ? 21.070 4.992 -19.436 1.00 64.38 67 HIS A N 1
ATOM 528 C CA . HIS A 1 67 ? 19.622 4.832 -19.516 1.00 64.38 67 HIS A CA 1
ATOM 529 C C . HIS A 1 67 ? 19.053 3.853 -18.493 1.00 64.38 67 HIS A C 1
ATOM 531 O O . HIS A 1 67 ? 17.930 4.058 -18.029 1.00 64.38 67 HIS A O 1
ATOM 537 N N . ARG A 1 68 ? 19.821 2.850 -18.049 1.00 63.88 68 ARG A N 1
ATOM 538 C CA . ARG A 1 68 ? 19.408 1.974 -16.943 1.00 63.88 68 ARG A CA 1
ATOM 539 C C . ARG A 1 68 ? 19.153 2.769 -15.659 1.00 63.88 68 ARG A C 1
ATOM 541 O O . ARG A 1 68 ? 18.237 2.415 -14.929 1.00 63.88 68 ARG A O 1
ATOM 548 N N . ALA A 1 69 ? 19.898 3.849 -15.412 1.00 62.19 69 ALA A N 1
ATOM 549 C CA . ALA A 1 69 ? 19.670 4.731 -14.264 1.00 62.19 69 ALA A CA 1
ATOM 550 C C . ALA A 1 69 ? 18.395 5.591 -14.390 1.00 62.19 69 ALA A C 1
ATOM 552 O O . ALA A 1 69 ? 17.852 6.024 -13.378 1.00 62.19 69 ALA A O 1
ATOM 553 N N . THR A 1 70 ? 17.910 5.832 -15.613 1.00 68.19 70 THR A N 1
ATOM 554 C CA . THR A 1 70 ? 16.672 6.597 -15.867 1.00 68.19 70 THR A CA 1
ATOM 555 C C . THR A 1 70 ? 15.408 5.740 -15.873 1.00 68.19 70 THR A C 1
ATOM 557 O O . THR A 1 70 ? 14.304 6.279 -15.805 1.00 68.19 70 THR A O 1
ATOM 560 N N . LEU A 1 71 ? 15.549 4.414 -15.970 1.00 69.12 71 LEU A N 1
ATOM 561 C CA . LEU A 1 71 ? 14.409 3.507 -15.969 1.00 69.12 71 LEU A CA 1
ATOM 562 C C . LEU A 1 71 ? 13.846 3.376 -14.544 1.00 69.12 71 LEU A C 1
ATOM 564 O O . LEU A 1 71 ? 14.613 3.126 -13.611 1.00 69.12 71 LEU A O 1
ATOM 568 N N . PRO A 1 72 ? 12.520 3.517 -14.360 1.00 69.31 72 PRO A N 1
ATOM 569 C CA . PRO A 1 72 ? 11.894 3.259 -13.073 1.00 69.31 72 PRO A CA 1
ATOM 570 C C . PRO A 1 72 ? 12.112 1.800 -12.664 1.00 69.31 72 PRO A C 1
ATOM 572 O O . PRO A 1 72 ? 12.282 0.910 -13.502 1.00 69.31 72 PRO A O 1
ATOM 575 N N . GLU A 1 73 ? 12.107 1.552 -11.358 1.00 75.25 73 GLU A N 1
ATOM 576 C CA . GLU A 1 73 ? 12.282 0.202 -10.836 1.00 75.25 73 GLU A CA 1
ATOM 577 C C . GLU A 1 73 ? 11.173 -0.728 -11.346 1.00 75.25 73 GLU A C 1
ATOM 579 O O . GLU A 1 73 ? 9.986 -0.396 -11.299 1.00 75.25 73 GLU A O 1
ATOM 584 N N . LEU A 1 74 ? 11.571 -1.909 -11.828 1.00 79.62 74 LEU A N 1
ATOM 585 C CA . LEU A 1 74 ? 10.629 -2.909 -12.318 1.00 79.62 74 LEU A CA 1
ATOM 586 C C . LEU A 1 74 ? 9.676 -3.351 -11.194 1.00 79.62 74 LEU A C 1
ATOM 588 O O . LEU A 1 74 ? 10.124 -3.506 -10.052 1.00 79.62 74 LEU A O 1
ATOM 592 N N . PRO A 1 75 ? 8.398 -3.646 -11.502 1.00 78.69 75 PRO A N 1
ATOM 593 C CA . PRO A 1 75 ? 7.415 -4.046 -10.495 1.00 78.69 75 PRO A CA 1
ATOM 594 C C . PRO A 1 75 ? 7.883 -5.206 -9.608 1.00 78.69 75 PRO A C 1
ATOM 596 O O . PRO A 1 75 ? 7.729 -5.145 -8.390 1.00 78.69 75 PRO A O 1
ATOM 599 N N . ASP A 1 76 ? 8.517 -6.225 -10.193 1.00 82.25 76 ASP A N 1
ATOM 600 C CA . ASP A 1 76 ? 8.998 -7.398 -9.454 1.00 82.25 76 ASP A CA 1
ATOM 601 C C . ASP A 1 76 ? 10.177 -7.075 -8.530 1.00 82.25 76 ASP A C 1
ATOM 603 O O . ASP A 1 76 ? 10.213 -7.536 -7.388 1.00 82.25 76 ASP A O 1
ATOM 607 N N . ALA A 1 77 ? 11.121 -6.250 -8.995 1.00 85.38 77 ALA A N 1
ATOM 608 C CA . ALA A 1 77 ? 12.249 -5.799 -8.181 1.00 85.38 77 ALA A CA 1
ATOM 609 C C . ALA A 1 77 ? 11.755 -4.983 -6.978 1.00 85.38 77 ALA A C 1
ATOM 611 O O . ALA A 1 77 ? 12.161 -5.220 -5.839 1.00 85.38 77 ALA A O 1
ATOM 612 N N . ARG A 1 78 ? 10.772 -4.113 -7.221 1.00 85.69 78 ARG A N 1
ATOM 613 C CA . ARG A 1 78 ? 10.166 -3.273 -6.195 1.00 85.69 78 ARG A CA 1
ATOM 614 C C . ARG A 1 78 ? 9.357 -4.096 -5.185 1.00 85.69 78 ARG A C 1
ATOM 616 O O . ARG A 1 78 ? 9.475 -3.865 -3.986 1.00 85.69 78 ARG A O 1
ATOM 623 N N . LYS A 1 79 ? 8.618 -5.127 -5.620 1.00 86.44 79 LYS A N 1
ATOM 624 C CA . LYS A 1 79 ? 7.959 -6.092 -4.712 1.00 86.44 79 LYS A CA 1
ATOM 625 C C . LYS A 1 79 ? 8.965 -6.795 -3.801 1.00 86.44 79 LYS A C 1
ATOM 627 O O . LYS A 1 79 ? 8.750 -6.875 -2.594 1.00 86.44 79 LYS A O 1
ATOM 632 N N . GLN A 1 80 ? 10.079 -7.275 -4.358 1.00 87.62 80 GLN A N 1
ATOM 633 C CA . GLN A 1 80 ? 11.136 -7.927 -3.577 1.00 87.62 80 GLN A CA 1
ATOM 634 C C . GLN A 1 80 ? 11.768 -6.972 -2.559 1.00 87.62 80 GLN A C 1
ATOM 636 O O . GLN A 1 80 ? 12.028 -7.372 -1.422 1.00 87.62 80 GLN A O 1
ATOM 641 N N . ARG A 1 81 ? 11.976 -5.705 -2.940 1.00 90.50 81 ARG A N 1
ATOM 642 C CA . ARG A 1 81 ? 12.435 -4.651 -2.028 1.00 90.50 81 ARG A CA 1
ATOM 643 C C . ARG A 1 81 ? 11.469 -4.475 -0.862 1.00 90.50 81 ARG A C 1
ATOM 645 O O . ARG A 1 81 ? 11.907 -4.506 0.280 1.00 90.50 81 ARG A O 1
ATOM 652 N N . PHE A 1 82 ? 10.168 -4.372 -1.131 1.00 90.00 82 PHE A N 1
ATOM 653 C CA . PHE A 1 82 ? 9.157 -4.187 -0.087 1.00 90.00 82 PHE A CA 1
ATOM 654 C C . PHE A 1 82 ? 9.121 -5.359 0.901 1.00 90.00 82 PHE A C 1
ATOM 656 O O . PHE A 1 82 ? 9.029 -5.153 2.109 1.00 90.00 82 PHE A O 1
ATOM 663 N N . MET A 1 83 ? 9.270 -6.590 0.412 1.00 89.19 83 MET A N 1
ATOM 664 C CA . MET A 1 83 ? 9.359 -7.766 1.282 1.00 89.19 83 MET A CA 1
ATOM 665 C C . MET A 1 83 ? 10.607 -7.738 2.172 1.00 89.19 83 MET A C 1
ATOM 667 O O . MET A 1 83 ? 10.538 -8.093 3.345 1.00 89.19 83 MET A O 1
ATOM 671 N N . ARG A 1 84 ? 11.757 -7.327 1.627 1.00 89.31 84 ARG A N 1
ATOM 672 C CA . ARG A 1 84 ? 13.033 -7.316 2.353 1.00 89.31 84 ARG A CA 1
ATOM 673 C C . ARG A 1 84 ? 13.139 -6.155 3.342 1.00 89.31 84 ARG A C 1
ATOM 675 O O . ARG A 1 84 ? 13.567 -6.368 4.471 1.00 89.31 84 ARG A O 1
ATOM 682 N N . ASP A 1 85 ? 12.780 -4.954 2.905 1.00 88.50 85 ASP A N 1
ATOM 683 C CA . ASP A 1 85 ? 13.055 -3.714 3.634 1.00 88.50 85 ASP A CA 1
ATOM 684 C C . ASP A 1 85 ? 11.919 -3.386 4.618 1.00 88.50 85 ASP A C 1
ATOM 686 O O . ASP A 1 85 ? 12.184 -2.920 5.725 1.00 88.50 85 ASP A O 1
ATOM 690 N N . TYR A 1 86 ? 10.667 -3.703 4.262 1.00 88.06 86 TYR A N 1
ATOM 691 C CA . TYR A 1 86 ? 9.495 -3.483 5.120 1.00 88.06 86 TYR A CA 1
ATOM 692 C C . TYR A 1 86 ? 8.973 -4.762 5.790 1.00 88.06 86 TYR A C 1
ATOM 694 O O . TYR A 1 86 ? 8.099 -4.687 6.651 1.00 88.06 86 TYR A O 1
ATOM 702 N N . GLY A 1 87 ? 9.494 -5.941 5.432 1.00 88.69 87 GLY A N 1
ATOM 703 C CA . GLY A 1 87 ? 9.061 -7.212 6.022 1.00 88.69 87 GLY A CA 1
ATOM 704 C C . GLY A 1 87 ? 7.642 -7.632 5.627 1.00 88.69 87 GLY A C 1
ATOM 705 O O . GLY A 1 87 ? 7.025 -8.417 6.346 1.00 88.69 87 GLY A O 1
ATOM 706 N N . LEU A 1 88 ? 7.111 -7.097 4.522 1.00 89.00 88 LEU A N 1
ATOM 707 C CA . LEU A 1 88 ? 5.761 -7.405 4.050 1.00 89.00 88 LEU A CA 1
ATOM 708 C C . LEU A 1 88 ? 5.668 -8.827 3.489 1.00 89.00 88 LEU A C 1
ATOM 710 O O . LEU A 1 88 ? 6.596 -9.340 2.856 1.00 89.00 88 LEU A O 1
ATOM 714 N N . SER A 1 89 ? 4.511 -9.456 3.683 1.00 89.69 89 SER A N 1
ATOM 715 C CA . SER A 1 89 ? 4.201 -10.746 3.072 1.00 89.69 89 SER A CA 1
ATOM 716 C C . SER A 1 89 ? 3.952 -10.622 1.563 1.00 89.69 89 SER A C 1
ATOM 718 O O . SER A 1 89 ? 3.639 -9.554 1.034 1.00 89.69 89 SER A O 1
ATOM 720 N N . VAL A 1 90 ? 4.042 -11.749 0.849 1.00 88.44 90 VAL A N 1
ATOM 721 C CA . VAL A 1 90 ? 3.753 -11.806 -0.596 1.00 88.44 90 VAL A CA 1
ATOM 722 C C . VAL A 1 90 ? 2.317 -11.366 -0.897 1.00 88.44 90 VAL A C 1
ATOM 724 O O . VAL A 1 90 ? 2.079 -10.693 -1.896 1.00 88.44 90 VAL A O 1
ATOM 727 N N . GLU A 1 91 ? 1.361 -11.722 -0.039 1.00 88.06 91 GLU A N 1
ATOM 728 C CA . GLU A 1 91 ? -0.053 -11.370 -0.205 1.00 88.06 91 GLU A CA 1
ATOM 729 C C . GLU A 1 91 ? -0.291 -9.866 -0.036 1.00 88.06 91 GLU A C 1
ATOM 731 O O . GLU A 1 91 ? -0.997 -9.258 -0.845 1.00 88.06 91 GLU A O 1
ATOM 736 N N . GLU A 1 92 ? 0.343 -9.250 0.964 1.00 88.62 92 GLU A N 1
ATOM 737 C CA . GLU A 1 92 ? 0.287 -7.801 1.187 1.00 88.62 92 GLU A CA 1
ATOM 738 C C . GLU A 1 92 ? 0.920 -7.039 0.024 1.00 88.62 92 GLU A C 1
ATOM 740 O O . GLU A 1 92 ? 0.299 -6.125 -0.515 1.00 88.62 92 GLU A O 1
ATOM 745 N N . CYS A 1 93 ? 2.105 -7.461 -0.429 1.00 89.62 93 CYS A N 1
ATOM 746 C CA . CYS A 1 93 ? 2.746 -6.881 -1.607 1.00 89.62 93 CYS A CA 1
ATOM 747 C C . CYS A 1 93 ? 1.889 -7.056 -2.863 1.00 89.62 93 CYS A C 1
ATOM 749 O O . CYS A 1 93 ? 1.760 -6.130 -3.653 1.00 89.62 93 CYS A O 1
ATOM 751 N N . ASN A 1 94 ? 1.281 -8.223 -3.077 1.00 89.19 94 ASN A N 1
ATOM 752 C CA . ASN A 1 94 ? 0.415 -8.410 -4.235 1.00 89.19 94 ASN A CA 1
ATOM 753 C C . ASN A 1 94 ? -0.794 -7.484 -4.170 1.00 89.19 94 ASN A C 1
ATOM 755 O O . ASN A 1 94 ? -1.052 -6.802 -5.150 1.00 89.19 94 ASN A O 1
ATOM 759 N N . THR A 1 95 ? -1.466 -7.391 -3.023 1.00 89.69 95 THR A N 1
ATOM 760 C CA . THR A 1 95 ? -2.622 -6.502 -2.838 1.00 89.69 95 THR A CA 1
ATOM 761 C C . THR A 1 95 ? -2.254 -5.041 -3.091 1.00 89.69 95 THR A C 1
ATOM 763 O O . THR A 1 95 ? -2.934 -4.364 -3.853 1.00 89.69 95 THR A O 1
ATOM 766 N N . LEU A 1 96 ? -1.142 -4.577 -2.516 1.00 89.25 96 LEU A N 1
ATOM 767 C CA . LEU A 1 96 ? -0.681 -3.197 -2.654 1.00 89.25 96 LEU A CA 1
ATOM 768 C C . LEU A 1 96 ? -0.329 -2.837 -4.102 1.00 89.25 96 LEU A C 1
ATOM 770 O O . LEU A 1 96 ? -0.608 -1.735 -4.551 1.00 89.25 96 LEU A O 1
ATOM 774 N N . PHE A 1 97 ? 0.269 -3.770 -4.843 1.00 88.12 97 PHE A N 1
ATOM 775 C CA . PHE A 1 97 ? 0.685 -3.547 -6.229 1.00 88.12 97 PHE A CA 1
ATOM 776 C C . PHE A 1 97 ? -0.429 -3.802 -7.258 1.00 88.12 97 PHE A C 1
ATOM 778 O O . PHE A 1 97 ? -0.197 -3.584 -8.447 1.00 88.12 97 PHE A O 1
ATOM 785 N N . MET A 1 98 ? -1.605 -4.287 -6.843 1.00 86.06 98 MET A N 1
ATOM 786 C CA . MET A 1 98 ? -2.768 -4.394 -7.735 1.00 86.06 98 MET A CA 1
ATOM 787 C C . MET A 1 98 ? -3.366 -3.022 -8.046 1.00 86.06 98 MET A C 1
ATOM 789 O O . MET A 1 98 ? -3.869 -2.823 -9.149 1.00 86.06 98 MET A O 1
ATOM 793 N N . GLU A 1 99 ? -3.301 -2.090 -7.093 1.00 85.44 99 GLU A N 1
ATOM 794 C CA . GLU A 1 99 ? -3.851 -0.746 -7.242 1.00 85.44 99 GLU A CA 1
ATOM 795 C C . GLU A 1 99 ? -2.745 0.248 -7.637 1.00 85.44 99 GLU A C 1
ATOM 797 O O . GLU A 1 99 ? -1.743 0.377 -6.926 1.00 85.44 99 GLU A O 1
ATOM 802 N N . PRO A 1 100 ? -2.893 0.980 -8.756 1.00 84.44 100 PRO A N 1
ATOM 803 C CA . PRO A 1 100 ? -1.925 1.997 -9.144 1.00 84.44 100 PRO A CA 1
ATOM 804 C C . PRO A 1 100 ? -1.756 3.068 -8.058 1.00 84.44 100 PRO A C 1
ATOM 806 O O . PRO A 1 100 ? -2.735 3.564 -7.509 1.00 84.44 100 PRO A O 1
ATOM 809 N N . LEU A 1 101 ? -0.510 3.485 -7.805 1.00 86.06 101 LEU A N 1
ATOM 810 C CA . LEU A 1 101 ? -0.123 4.541 -6.850 1.00 86.06 101 LEU A CA 1
ATOM 811 C C . LEU A 1 101 ? -0.265 4.186 -5.360 1.00 86.06 101 LEU A C 1
ATOM 813 O O . LEU A 1 101 ? 0.251 4.933 -4.524 1.00 86.06 101 LEU A O 1
ATOM 817 N N . ALA A 1 102 ? -0.895 3.064 -5.003 1.00 88.62 102 ALA A N 1
ATOM 818 C CA . ALA A 1 102 ? -1.046 2.661 -3.605 1.00 88.62 102 ALA A CA 1
ATOM 819 C C . ALA A 1 102 ? 0.306 2.369 -2.935 1.00 88.62 102 ALA A C 1
ATOM 821 O O . ALA A 1 102 ? 0.518 2.721 -1.777 1.00 88.62 102 ALA A O 1
ATOM 822 N N . ASP A 1 103 ? 1.254 1.805 -3.680 1.00 87.69 103 ASP A N 1
ATOM 823 C CA . ASP A 1 103 ? 2.627 1.578 -3.230 1.00 87.69 103 ASP A CA 1
ATOM 824 C C . ASP A 1 103 ? 3.374 2.881 -2.900 1.00 87.69 103 ASP A C 1
ATOM 826 O O . ASP A 1 103 ? 4.063 2.949 -1.884 1.00 87.69 103 ASP A O 1
ATOM 830 N N . VAL A 1 104 ? 3.196 3.922 -3.723 1.00 87.50 104 VAL A N 1
ATOM 831 C CA . VAL A 1 104 ? 3.820 5.236 -3.527 1.00 87.50 104 VAL A CA 1
ATOM 832 C C . VAL A 1 104 ? 3.226 5.901 -2.292 1.00 87.50 104 VAL A C 1
ATOM 834 O O . VAL A 1 104 ? 3.953 6.450 -1.469 1.00 87.50 104 VAL A O 1
ATOM 837 N N . TYR A 1 105 ? 1.904 5.813 -2.144 1.00 89.25 105 TYR A N 1
ATOM 838 C CA . TYR A 1 105 ? 1.184 6.334 -0.988 1.00 89.25 105 TYR A CA 1
ATOM 839 C C . TYR A 1 105 ? 1.600 5.633 0.311 1.00 89.25 105 TYR A C 1
ATOM 841 O O . TYR A 1 105 ? 1.855 6.290 1.317 1.00 89.25 105 TYR A O 1
ATOM 849 N N . PHE A 1 106 ? 1.735 4.305 0.281 1.00 90.50 106 PHE A N 1
ATOM 850 C CA . PHE A 1 106 ? 2.249 3.533 1.409 1.00 90.50 106 PHE A CA 1
ATOM 851 C C . PHE A 1 106 ? 3.676 3.957 1.775 1.00 90.50 106 PHE A C 1
ATOM 853 O O . PHE A 1 106 ? 3.954 4.197 2.949 1.00 90.50 106 PHE A O 1
ATOM 860 N N . GLU A 1 107 ? 4.565 4.076 0.784 1.00 88.56 107 GLU A N 1
ATOM 861 C CA . GLU A 1 107 ? 5.986 4.368 0.994 1.00 88.56 107 GLU A CA 1
ATOM 862 C C . GLU A 1 107 ? 6.229 5.751 1.616 1.00 88.56 107 GLU A C 1
ATOM 864 O O . GLU A 1 107 ? 7.162 5.912 2.403 1.00 88.56 107 GLU A O 1
ATOM 869 N N . GLN A 1 108 ? 5.350 6.723 1.354 1.00 86.12 108 GLN A N 1
ATOM 870 C CA . GLN A 1 108 ? 5.412 8.050 1.978 1.00 86.12 108 GLN A CA 1
ATOM 871 C C . GLN A 1 108 ? 5.286 8.006 3.511 1.00 86.12 108 GLN A C 1
ATOM 873 O O . GLN A 1 108 ? 5.882 8.843 4.187 1.00 86.12 108 GLN A O 1
ATOM 878 N N . GLU A 1 109 ? 4.590 7.001 4.055 1.00 82.69 109 GLU A N 1
ATOM 879 C CA . GLU A 1 109 ? 4.433 6.767 5.499 1.00 82.69 109 GLU A CA 1
ATOM 880 C C . GLU A 1 109 ? 5.134 5.487 5.987 1.00 82.69 109 GLU A C 1
ATOM 882 O O . GLU A 1 109 ? 5.010 5.105 7.152 1.00 82.69 109 GLU A O 1
ATOM 887 N N . ALA A 1 110 ? 5.884 4.787 5.131 1.00 76.62 110 ALA A N 1
ATOM 888 C CA . ALA A 1 110 ? 6.563 3.533 5.478 1.00 76.62 110 ALA A CA 1
ATOM 889 C C . ALA A 1 110 ? 7.857 3.753 6.290 1.00 76.62 110 ALA A C 1
ATOM 891 O O . ALA A 1 110 ? 8.809 2.978 6.207 1.00 76.62 110 ALA A O 1
ATOM 892 N N . CYS A 1 111 ? 7.911 4.819 7.085 1.00 66.12 111 CYS A N 1
ATOM 893 C CA . CYS A 1 111 ? 9.052 5.208 7.896 1.00 66.12 111 CYS A CA 1
ATOM 894 C C . CYS A 1 111 ? 8.732 5.007 9.387 1.00 66.12 111 CYS A C 1
ATOM 896 O O . CYS A 1 111 ? 7.888 5.687 9.963 1.00 66.12 111 CYS A O 1
ATOM 898 N N . GLY A 1 112 ? 9.404 4.051 10.039 1.00 69.38 112 GLY A N 1
ATOM 899 C CA . GLY A 1 112 ? 9.225 3.807 11.473 1.00 69.38 112 GLY A CA 1
ATOM 900 C C . GLY A 1 112 ? 9.507 2.373 11.914 1.00 69.38 112 GLY A C 1
ATOM 901 O O . GLY A 1 112 ? 10.183 1.606 11.232 1.00 69.38 112 GLY A O 1
ATOM 902 N N . SER A 1 113 ? 9.002 2.016 13.095 1.00 76.06 113 SER A N 1
ATOM 903 C CA . SER A 1 113 ? 9.101 0.663 13.654 1.00 76.06 113 SER A CA 1
ATOM 904 C C . SER A 1 113 ? 8.299 -0.361 12.837 1.00 76.06 113 SER A C 1
ATOM 906 O O . SER A 1 113 ? 7.328 -0.007 12.171 1.00 76.06 113 SER A O 1
ATOM 908 N N . SER A 1 114 ? 8.628 -1.652 12.964 1.00 81.69 114 SER A N 1
ATOM 909 C CA . SER A 1 114 ? 7.895 -2.751 12.305 1.00 81.69 114 SER A CA 1
ATOM 910 C C . SER A 1 114 ? 6.386 -2.717 12.576 1.00 81.69 114 SER A C 1
ATOM 912 O O . SER A 1 114 ? 5.585 -2.969 11.680 1.00 81.69 114 SER A O 1
ATOM 914 N N . MET A 1 115 ? 5.985 -2.327 13.790 1.00 79.69 115 MET A N 1
ATOM 915 C CA . MET A 1 115 ? 4.577 -2.144 14.142 1.00 79.69 115 MET A CA 1
ATOM 916 C C . MET A 1 115 ? 3.909 -1.031 13.320 1.00 79.69 115 MET A C 1
ATOM 918 O O . MET A 1 115 ? 2.793 -1.214 12.845 1.00 79.69 115 MET A O 1
ATOM 922 N N . ALA A 1 116 ? 4.584 0.102 13.108 1.00 83.12 116 ALA A N 1
ATOM 923 C CA . ALA A 1 116 ? 4.043 1.210 12.321 1.00 83.12 116 ALA A CA 1
ATOM 924 C C . ALA A 1 116 ? 3.842 0.810 10.852 1.00 83.12 116 ALA A C 1
ATOM 926 O O . ALA A 1 116 ? 2.810 1.128 10.269 1.00 83.12 116 ALA A O 1
ATOM 927 N N . ILE A 1 117 ? 4.775 0.031 10.292 1.00 86.06 117 ILE A N 1
ATOM 928 C CA . ILE A 1 117 ? 4.674 -0.528 8.936 1.00 86.06 117 ILE A CA 1
ATOM 929 C C . ILE A 1 117 ? 3.443 -1.441 8.810 1.00 86.06 117 ILE A C 1
ATOM 931 O O . ILE A 1 117 ? 2.659 -1.294 7.872 1.00 86.06 117 ILE A O 1
ATOM 935 N N . ILE A 1 118 ? 3.229 -2.335 9.783 1.00 86.00 118 ILE A N 1
ATOM 936 C CA . ILE A 1 118 ? 2.065 -3.238 9.821 1.00 86.00 118 ILE A CA 1
ATOM 937 C C . ILE A 1 118 ? 0.749 -2.458 9.952 1.00 86.00 118 ILE A C 1
ATOM 939 O O . ILE A 1 118 ? -0.261 -2.816 9.343 1.00 86.00 118 ILE A O 1
ATOM 943 N N . ILE A 1 119 ? 0.730 -1.391 10.752 1.00 83.81 119 ILE A N 1
ATOM 944 C CA . ILE A 1 119 ? -0.457 -0.541 10.879 1.00 83.81 119 ILE A CA 1
ATOM 945 C C . ILE A 1 119 ? -0.711 0.189 9.553 1.00 83.81 119 ILE A C 1
ATOM 947 O O . ILE A 1 119 ? -1.846 0.192 9.082 1.00 83.81 119 ILE A O 1
ATOM 951 N N . ASN A 1 120 ? 0.331 0.731 8.916 1.00 88.81 120 ASN A N 1
ATOM 952 C CA . ASN A 1 120 ? 0.233 1.438 7.640 1.00 88.81 120 ASN A CA 1
ATOM 953 C C . ASN A 1 120 ? -0.381 0.555 6.544 1.00 88.81 120 ASN A C 1
ATOM 955 O O . ASN A 1 120 ? -1.445 0.890 6.021 1.00 88.81 120 ASN A O 1
ATOM 959 N N . ILE A 1 121 ? 0.189 -0.628 6.281 1.00 88.38 121 ILE A N 1
ATOM 960 C CA . ILE A 1 121 ? -0.332 -1.530 5.239 1.00 88.38 121 ILE A CA 1
ATOM 961 C C . ILE A 1 121 ? -1.797 -1.921 5.487 1.00 88.38 121 ILE A C 1
ATOM 963 O O . ILE A 1 121 ? -2.600 -1.981 4.558 1.00 88.38 121 ILE A O 1
ATOM 967 N N . ARG A 1 122 ? -2.194 -2.114 6.751 1.00 89.44 122 ARG A N 1
ATOM 968 C CA . ARG A 1 122 ? -3.586 -2.419 7.114 1.00 89.44 122 ARG A CA 1
ATOM 969 C C . ARG A 1 122 ? -4.543 -1.269 6.823 1.00 89.44 122 ARG A C 1
ATOM 971 O O . ARG A 1 122 ? -5.646 -1.525 6.343 1.00 89.44 122 ARG A O 1
ATOM 978 N N . ILE A 1 123 ? -4.153 -0.031 7.124 1.00 88.81 123 ILE A N 1
ATOM 979 C CA . ILE A 1 123 ? -5.000 1.137 6.858 1.00 88.81 123 ILE A CA 1
ATOM 980 C C . ILE A 1 123 ? -5.068 1.427 5.359 1.00 88.81 123 ILE A C 1
ATOM 982 O O . ILE A 1 123 ? -6.160 1.691 4.863 1.00 88.81 123 ILE A O 1
ATOM 986 N N . VAL A 1 124 ? -3.962 1.292 4.622 1.00 91.25 124 VAL A N 1
ATOM 987 C CA . VAL A 1 124 ? -3.958 1.428 3.155 1.00 91.25 124 VAL A CA 1
ATOM 988 C C . VAL A 1 124 ? -4.865 0.378 2.504 1.00 91.25 124 VAL A C 1
ATOM 990 O O . VAL A 1 124 ? -5.679 0.719 1.649 1.00 91.25 124 VAL A O 1
ATOM 993 N N . ASN A 1 125 ? -4.827 -0.877 2.961 1.00 91.56 125 ASN A N 1
ATOM 994 C CA . ASN A 1 125 ? -5.735 -1.919 2.470 1.00 91.56 125 ASN A CA 1
ATOM 995 C C . ASN A 1 125 ? -7.215 -1.610 2.767 1.00 91.56 125 ASN A C 1
ATOM 997 O O . ASN A 1 125 ? -8.074 -1.810 1.907 1.00 91.56 125 ASN A O 1
ATOM 1001 N N . GLU A 1 126 ? -7.533 -1.095 3.959 1.00 91.12 126 GLU A N 1
ATOM 1002 C CA . GLU A 1 126 ? -8.896 -0.652 4.292 1.00 91.12 126 GLU A CA 1
ATOM 1003 C C . GLU A 1 126 ? -9.332 0.543 3.428 1.00 91.12 126 GLU A C 1
ATOM 1005 O O . GLU A 1 126 ? -10.475 0.578 2.968 1.00 91.12 126 GLU A O 1
ATOM 1010 N N . LEU A 1 127 ? -8.433 1.499 3.178 1.00 91.50 127 LEU A N 1
ATOM 1011 C CA . LEU A 1 127 ? -8.666 2.647 2.303 1.00 91.50 127 LEU A CA 1
ATOM 1012 C C . LEU A 1 127 ? -9.012 2.189 0.885 1.00 91.50 127 LEU A C 1
ATOM 1014 O O . LEU A 1 127 ? -10.053 2.585 0.367 1.00 91.50 127 LEU A O 1
ATOM 1018 N N . MET A 1 128 ? -8.211 1.294 0.300 1.00 91.38 128 MET A N 1
ATOM 1019 C CA . MET A 1 128 ? -8.495 0.709 -1.015 1.00 91.38 128 MET A CA 1
ATOM 1020 C C . MET A 1 128 ? -9.866 0.023 -1.043 1.00 91.38 128 MET A C 1
ATOM 1022 O O . MET A 1 128 ? -10.667 0.261 -1.945 1.00 91.38 128 MET A O 1
ATOM 1026 N N . GLY A 1 129 ? -10.187 -0.779 -0.021 1.00 89.94 129 GLY A N 1
ATOM 1027 C CA . GLY A 1 129 ? -11.491 -1.436 0.087 1.00 89.94 129 GLY A CA 1
ATOM 1028 C C . GLY A 1 129 ? -12.668 -0.454 0.117 1.00 89.94 129 GLY A C 1
ATOM 1029 O O . GLY A 1 129 ? -13.698 -0.699 -0.513 1.00 89.94 129 GLY A O 1
ATOM 1030 N N . ARG A 1 130 ? -12.519 0.681 0.809 1.00 89.62 130 ARG A N 1
ATOM 1031 C CA . ARG A 1 130 ? -13.558 1.720 0.895 1.00 89.62 130 ARG A CA 1
ATOM 1032 C C . ARG A 1 130 ? -13.699 2.526 -0.385 1.00 89.62 130 ARG A C 1
ATOM 1034 O O . ARG A 1 130 ? -14.826 2.777 -0.800 1.00 89.62 130 ARG A O 1
ATOM 1041 N N . LEU A 1 131 ? -12.588 2.891 -1.018 1.00 89.75 131 LEU A N 1
ATOM 1042 C CA . LEU A 1 131 ? -12.599 3.580 -2.308 1.00 89.75 131 LEU A CA 1
ATOM 1043 C C . LEU A 1 131 ? -13.296 2.727 -3.372 1.00 89.75 131 LEU A C 1
ATOM 1045 O O . LEU A 1 131 ? -14.198 3.218 -4.050 1.00 89.75 131 LEU A O 1
ATOM 1049 N N . ASN A 1 132 ? -12.998 1.425 -3.400 1.00 89.19 132 ASN A N 1
ATOM 1050 C CA . ASN A 1 132 ? -13.687 0.461 -4.257 1.00 89.19 132 ASN A CA 1
ATOM 1051 C C . ASN A 1 132 ? -15.195 0.399 -3.973 1.00 89.19 132 ASN A C 1
ATOM 1053 O O . ASN A 1 132 ? -15.995 0.386 -4.908 1.00 89.19 132 ASN A O 1
ATOM 1057 N N . GLY A 1 133 ? -15.601 0.417 -2.698 1.00 87.12 133 GLY A N 1
ATOM 1058 C CA . GLY A 1 133 ? -17.014 0.478 -2.303 1.00 87.12 133 GLY A CA 1
ATOM 1059 C C . GLY A 1 133 ? -17.726 1.775 -2.710 1.00 87.12 133 GLY A C 1
ATOM 1060 O O . GLY A 1 133 ? -18.935 1.769 -2.923 1.00 87.12 133 GLY A O 1
ATOM 1061 N N . CYS A 1 134 ? -16.985 2.874 -2.854 1.00 85.88 134 CYS A N 1
ATOM 1062 C CA . CYS A 1 134 ? -17.482 4.164 -3.334 1.00 85.88 134 CYS A CA 1
ATOM 1063 C C . CYS A 1 134 ? -17.313 4.362 -4.852 1.00 85.88 134 CYS A C 1
ATOM 1065 O O . CYS A 1 134 ? -17.627 5.443 -5.345 1.00 85.88 134 CYS A O 1
ATOM 1067 N N . HIS A 1 135 ? -16.831 3.351 -5.587 1.00 86.69 135 HIS A N 1
ATOM 1068 C CA . HIS A 1 135 ? -16.504 3.428 -7.017 1.00 86.69 135 HIS A CA 1
ATOM 1069 C C . HIS A 1 135 ? -15.526 4.560 -7.383 1.00 86.69 135 HIS A C 1
ATOM 1071 O O . HIS A 1 135 ? -15.611 5.130 -8.471 1.00 86.69 135 HIS A O 1
ATOM 1077 N N . LEU A 1 136 ? -14.592 4.881 -6.484 1.00 86.69 136 LEU A N 1
ATOM 1078 C CA . LEU A 1 136 ? -13.545 5.874 -6.717 1.00 86.69 136 LEU A CA 1
ATOM 1079 C C . LEU A 1 136 ? -12.209 5.171 -6.991 1.00 86.69 136 LEU A C 1
ATOM 1081 O O . LEU A 1 136 ? -11.840 4.282 -6.221 1.00 86.69 136 LEU A O 1
ATOM 1085 N N . PRO A 1 137 ? -11.465 5.559 -8.043 1.00 87.06 137 PRO A N 1
ATOM 1086 C CA . PRO A 1 137 ? -10.112 5.054 -8.250 1.00 87.06 137 PRO A CA 1
ATOM 1087 C C . PRO A 1 137 ? -9.168 5.603 -7.173 1.00 87.06 137 PRO A C 1
ATOM 1089 O O . PRO A 1 137 ? -9.370 6.711 -6.665 1.00 87.06 137 PRO A O 1
ATOM 1092 N N . PHE A 1 138 ? -8.087 4.882 -6.862 1.00 87.88 138 PHE A N 1
ATOM 1093 C CA . PHE A 1 138 ? -7.119 5.341 -5.858 1.00 87.88 138 PHE A CA 1
ATOM 1094 C C . PHE A 1 138 ? -6.423 6.656 -6.243 1.00 87.88 138 PHE A C 1
ATOM 1096 O O . PHE A 1 138 ? -6.023 7.432 -5.378 1.00 87.88 138 PHE A O 1
ATOM 1103 N N . SER A 1 139 ? -6.360 6.973 -7.539 1.00 85.81 139 SER A N 1
ATOM 1104 C CA . SER A 1 139 ? -5.877 8.265 -8.041 1.00 85.81 139 SER A CA 1
ATOM 1105 C C . SER A 1 139 ? -6.703 9.466 -7.569 1.00 85.81 139 SER A C 1
ATOM 1107 O O . SER A 1 139 ? -6.183 10.576 -7.526 1.00 85.81 139 SER A O 1
ATOM 1109 N N . GLU A 1 140 ? -7.978 9.265 -7.226 1.00 85.44 140 GLU A N 1
ATOM 1110 C CA . GLU A 1 140 ? -8.888 10.305 -6.721 1.00 85.44 140 GLU A CA 1
ATOM 1111 C C . GLU A 1 140 ? -9.111 10.199 -5.205 1.00 85.44 140 GLU A C 1
ATOM 1113 O O . GLU A 1 140 ? -10.113 10.685 -4.667 1.00 85.44 140 GLU A O 1
ATOM 1118 N N . ASN A 1 141 ? -8.178 9.554 -4.503 1.00 87.75 141 ASN A N 1
ATOM 1119 C CA . ASN A 1 141 ? -8.219 9.408 -3.059 1.00 87.75 141 ASN A CA 1
ATOM 1120 C C . ASN A 1 141 ? -8.302 10.789 -2.353 1.00 87.75 141 ASN A C 1
ATOM 1122 O O . ASN A 1 141 ? -7.373 11.588 -2.481 1.00 87.75 141 ASN A O 1
ATOM 1126 N N . PRO A 1 142 ? -9.374 11.078 -1.579 1.00 86.50 142 PRO A N 1
ATOM 1127 C CA . PRO A 1 142 ? -9.482 12.308 -0.789 1.00 86.50 142 PRO A CA 1
ATOM 1128 C C . PRO A 1 142 ? -8.546 12.370 0.415 1.00 86.50 142 PRO A C 1
ATOM 1130 O O . PRO A 1 142 ? -8.334 13.453 0.952 1.00 86.50 142 PRO A O 1
ATOM 1133 N N . VAL A 1 143 ? -8.063 11.222 0.891 1.00 89.38 143 VAL A N 1
ATOM 1134 C CA . VAL A 1 143 ? -7.344 11.117 2.158 1.00 89.38 143 VAL A CA 1
ATOM 1135 C C . VAL A 1 143 ? -5.891 11.493 1.937 1.00 89.38 143 VAL A C 1
ATOM 1137 O O . VAL A 1 143 ? -5.128 10.755 1.303 1.00 89.38 143 VAL A O 1
ATOM 1140 N N . SER A 1 144 ? -5.491 12.632 2.495 1.00 88.50 144 SER A N 1
ATOM 1141 C CA . SER A 1 144 ? -4.106 13.073 2.410 1.00 88.50 144 SER A CA 1
ATOM 1142 C C . SER A 1 144 ? -3.180 12.152 3.210 1.00 88.50 144 SER A C 1
ATOM 1144 O O . SER A 1 144 ? -3.581 11.435 4.129 1.00 88.50 144 SER A O 1
ATOM 1146 N N . VAL A 1 145 ? -1.901 12.195 2.861 1.00 88.06 145 VAL A N 1
ATOM 1147 C CA . VAL A 1 145 ? -0.832 11.464 3.550 1.00 88.06 145 VAL A CA 1
ATOM 1148 C C . VAL A 1 145 ? -0.725 11.903 5.018 1.00 88.06 145 VAL A C 1
ATOM 1150 O O . VAL A 1 145 ? -0.524 11.089 5.914 1.00 88.06 145 VAL A O 1
ATOM 1153 N N . GLU A 1 146 ? -0.940 13.193 5.285 1.00 87.12 146 GLU A N 1
ATOM 1154 C CA . GLU A 1 146 ? -0.925 13.764 6.635 1.00 87.12 146 GLU A CA 1
ATOM 1155 C C . GLU A 1 146 ? -2.094 13.246 7.484 1.00 87.12 146 GLU A C 1
ATOM 1157 O O . GLU A 1 146 ? -1.912 12.884 8.650 1.00 87.12 146 GLU A O 1
ATOM 1162 N N . GLN A 1 147 ? -3.281 13.120 6.884 1.00 87.50 147 GLN A N 1
ATOM 1163 C CA . GLN A 1 147 ? -4.439 12.535 7.556 1.00 87.50 147 GLN A CA 1
ATOM 1164 C C . GLN A 1 147 ? -4.206 11.061 7.879 1.00 87.50 147 GLN A C 1
ATOM 1166 O O . GLN A 1 147 ? -4.493 10.633 9.000 1.00 87.50 147 GLN A O 1
ATOM 1171 N N . LEU A 1 148 ? -3.628 10.295 6.946 1.00 89.12 148 LEU A N 1
ATOM 1172 C CA . LEU A 1 148 ? -3.236 8.911 7.204 1.00 89.12 148 LEU A CA 1
ATOM 1173 C C . LEU A 1 148 ? -2.268 8.839 8.385 1.00 89.12 148 LEU A C 1
ATOM 1175 O O . LEU A 1 148 ? -2.520 8.094 9.332 1.00 89.12 148 LEU A O 1
ATOM 1179 N N . AR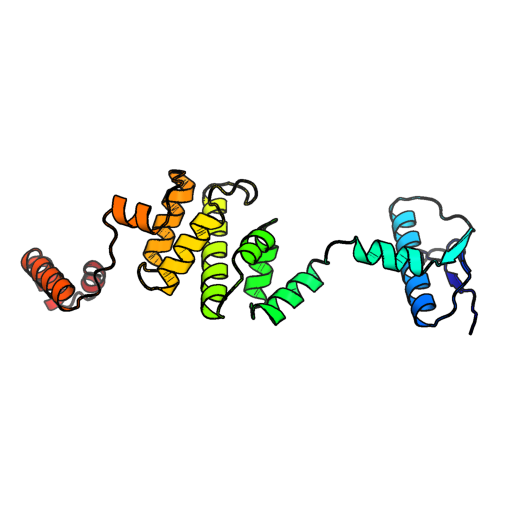G A 1 149 ? -1.218 9.667 8.384 1.00 88.12 149 ARG A N 1
ATOM 1180 C CA . ARG A 1 149 ? -0.248 9.752 9.481 1.00 88.12 149 ARG A CA 1
ATOM 1181 C C . ARG A 1 149 ? -0.923 9.995 10.826 1.00 88.12 149 ARG A C 1
ATOM 1183 O O . ARG A 1 149 ? -0.576 9.338 11.806 1.00 88.12 149 ARG A O 1
ATOM 1190 N N . SER A 1 150 ? -1.914 10.888 10.880 1.00 87.88 150 SER A N 1
ATOM 1191 C CA . SER A 1 150 ? -2.668 11.153 12.112 1.00 87.88 150 SER A CA 1
ATOM 1192 C C . SER A 1 150 ? -3.376 9.894 12.642 1.00 87.88 150 SER A C 1
ATOM 1194 O O . SER A 1 150 ? -3.338 9.627 13.844 1.00 87.88 150 SER A O 1
ATOM 1196 N N . ILE A 1 151 ? -3.935 9.061 11.752 1.00 88.00 151 ILE A N 1
ATOM 1197 C CA . ILE A 1 151 ? -4.541 7.768 12.104 1.00 88.00 151 ILE A CA 1
ATOM 1198 C C . ILE A 1 151 ? -3.468 6.794 12.604 1.00 88.00 151 ILE A C 1
ATOM 1200 O O . ILE A 1 151 ? -3.673 6.135 13.624 1.00 88.00 151 ILE A O 1
ATOM 1204 N N . LEU A 1 152 ? -2.321 6.708 11.920 1.00 87.69 152 LEU A N 1
ATOM 1205 C CA . LEU A 1 152 ? -1.222 5.812 12.300 1.00 87.69 152 LEU A CA 1
ATOM 1206 C C . LEU A 1 152 ? -0.683 6.144 13.693 1.00 87.69 152 LEU A C 1
ATOM 1208 O O . LEU A 1 152 ? -0.541 5.251 14.527 1.00 87.69 152 LEU A O 1
ATOM 1212 N N . VAL A 1 153 ? -0.442 7.427 13.968 1.00 87.00 153 VAL A N 1
ATOM 1213 C CA . VAL A 1 153 ? 0.024 7.912 15.274 1.00 87.00 153 VAL A CA 1
ATOM 1214 C C . VAL A 1 153 ? -1.016 7.639 16.358 1.00 87.00 153 VAL A C 1
ATOM 1216 O O . VAL A 1 153 ? -0.665 7.180 17.446 1.00 87.00 153 VAL A O 1
ATOM 1219 N N . ALA A 1 154 ? -2.298 7.872 16.076 1.00 86.19 154 ALA A N 1
ATOM 1220 C CA . ALA A 1 154 ? -3.366 7.618 17.035 1.00 86.19 154 ALA A CA 1
ATOM 1221 C C . ALA A 1 154 ? -3.537 6.117 17.344 1.00 86.19 154 ALA A C 1
ATOM 1223 O O . ALA A 1 154 ? -3.792 5.763 18.496 1.00 86.19 154 ALA A O 1
ATOM 1224 N N . LEU A 1 155 ? -3.363 5.237 16.351 1.00 86.75 155 LEU A N 1
ATOM 1225 C CA . LEU A 1 155 ? -3.373 3.780 16.536 1.00 86.75 155 LEU A CA 1
ATOM 1226 C C . LEU A 1 155 ? -2.147 3.297 17.309 1.00 86.75 155 LEU A C 1
ATOM 1228 O O . LEU A 1 155 ? -2.283 2.487 18.221 1.00 86.75 155 LEU A O 1
ATOM 1232 N N . HIS A 1 156 ? -0.962 3.808 16.971 1.00 83.75 156 HIS A N 1
ATOM 1233 C CA . HIS A 1 156 ? 0.283 3.459 17.651 1.00 83.75 156 HIS A CA 1
ATOM 1234 C C . HIS A 1 156 ? 0.266 3.874 19.128 1.00 83.75 156 HIS A C 1
ATOM 1236 O O . HIS A 1 156 ? 0.714 3.127 19.989 1.00 83.75 156 HIS A O 1
ATOM 1242 N N . ASN A 1 157 ? -0.289 5.050 19.430 1.00 82.19 157 ASN A N 1
ATOM 1243 C CA . ASN A 1 157 ? -0.448 5.542 20.800 1.00 82.19 157 ASN A CA 1
ATOM 1244 C C . ASN A 1 157 ? -1.672 4.953 21.514 1.00 82.19 157 ASN A C 1
ATOM 1246 O O . ASN A 1 157 ? -2.018 5.414 22.600 1.00 82.19 157 ASN A O 1
ATOM 1250 N N . GLU A 1 158 ? -2.355 3.991 20.889 1.00 78.19 158 GLU A N 1
ATOM 1251 C CA . GLU A 1 158 ? -3.552 3.337 21.409 1.00 78.19 158 GLU A CA 1
ATOM 1252 C C . GLU A 1 158 ? -4.675 4.312 21.825 1.00 78.19 158 GLU A C 1
ATOM 1254 O O . GLU A 1 158 ? -5.502 4.008 22.681 1.00 78.19 158 GLU A O 1
ATOM 1259 N N . LYS A 1 159 ? -4.725 5.505 21.220 1.00 78.69 159 LYS A N 1
ATOM 1260 C CA . LYS A 1 159 ? -5.786 6.493 21.471 1.00 78.69 159 LYS A CA 1
ATOM 1261 C C . LYS A 1 159 ? -7.083 6.139 20.750 1.00 78.69 159 LYS A C 1
ATOM 1263 O O . LYS A 1 159 ? -8.160 6.546 21.180 1.00 78.69 159 LYS A O 1
ATOM 1268 N N . ILE A 1 160 ? -6.971 5.425 19.631 1.00 81.88 160 ILE A N 1
ATOM 1269 C CA . ILE A 1 160 ? -8.105 4.960 18.836 1.00 81.88 160 ILE A CA 1
ATOM 1270 C C . ILE A 1 160 ? -8.021 3.450 18.630 1.00 81.88 160 ILE A C 1
ATOM 1272 O O . ILE A 1 160 ? -6.941 2.888 18.453 1.00 81.88 160 ILE A O 1
ATOM 1276 N N . SER A 1 161 ? -9.178 2.793 18.593 1.00 82.06 161 SER A N 1
ATOM 1277 C CA . SER A 1 161 ? -9.268 1.381 18.227 1.00 82.06 161 SER A CA 1
ATOM 1278 C C . SER A 1 161 ? -9.267 1.201 16.709 1.00 82.06 161 SER A C 1
ATOM 1280 O O . SER A 1 161 ? -9.676 2.087 15.954 1.00 82.06 161 SER A O 1
ATOM 1282 N N . GLY A 1 162 ? -8.909 0.006 16.232 1.00 81.00 162 GLY A N 1
ATOM 1283 C CA . GLY A 1 162 ? -9.005 -0.318 14.804 1.00 81.00 162 GLY A CA 1
ATOM 1284 C C . GLY A 1 162 ? -10.429 -0.180 14.243 1.00 81.00 162 GLY A C 1
ATOM 1285 O O . GLY A 1 162 ? -10.602 0.205 13.090 1.00 81.00 162 GLY A O 1
ATOM 1286 N N . LYS A 1 163 ? -11.470 -0.426 15.056 1.00 84.56 163 LYS A N 1
ATOM 1287 C CA . LYS A 1 163 ? -12.871 -0.189 14.657 1.00 84.56 163 LYS A CA 1
ATOM 1288 C C . LYS A 1 163 ? -13.158 1.302 14.477 1.00 84.56 163 LYS A C 1
ATOM 1290 O O . LYS A 1 163 ? -13.914 1.671 13.581 1.00 84.56 163 LYS A O 1
ATOM 1295 N N . LEU A 1 164 ? -12.566 2.145 15.319 1.00 85.31 164 LEU A N 1
ATOM 1296 C CA . LEU A 1 164 ? -12.730 3.589 15.245 1.00 85.31 164 LEU A CA 1
ATOM 1297 C C . LEU A 1 164 ? -11.978 4.180 14.049 1.00 85.31 164 LEU A C 1
ATOM 1299 O O . LEU A 1 164 ? -12.556 4.973 13.315 1.00 85.31 164 LEU A O 1
ATOM 1303 N 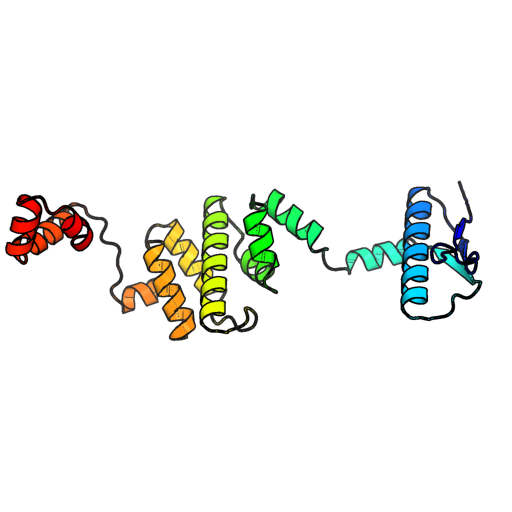N . ALA A 1 165 ? -10.754 3.718 13.780 1.00 87.06 165 ALA A N 1
ATOM 1304 C CA . ALA A 1 165 ? -9.988 4.117 12.597 1.00 87.06 165 ALA A CA 1
ATOM 1305 C C . ALA A 1 165 ? -10.777 3.892 11.295 1.00 87.06 165 ALA A C 1
ATOM 1307 O O . ALA A 1 165 ? -10.825 4.768 10.440 1.00 87.06 165 ALA A O 1
ATOM 1308 N N . LYS A 1 166 ? -11.486 2.760 11.184 1.00 88.81 166 LYS A N 1
ATOM 1309 C CA . LYS A 1 166 ? -12.382 2.466 10.052 1.00 88.81 166 LYS A CA 1
ATOM 1310 C C . LYS A 1 166 ? -13.515 3.486 9.901 1.00 88.81 166 LYS A C 1
ATOM 1312 O O . LYS A 1 166 ? -13.823 3.892 8.784 1.00 88.81 166 LYS A O 1
ATOM 1317 N N . LYS A 1 167 ? -14.139 3.900 11.010 1.00 87.50 167 LYS A N 1
ATOM 1318 C CA . LYS A 1 167 ? -15.192 4.931 11.001 1.00 87.50 167 LYS A CA 1
ATOM 1319 C C . LYS A 1 167 ? -14.634 6.299 10.611 1.00 87.50 167 LYS A C 1
ATOM 1321 O O . LYS A 1 167 ? -15.217 6.958 9.764 1.00 87.50 167 LYS A O 1
ATOM 1326 N N . ILE A 1 168 ? -13.487 6.683 11.172 1.00 88.44 168 ILE A N 1
ATOM 1327 C CA . ILE A 1 168 ? -12.802 7.942 10.844 1.00 88.44 168 ILE A CA 1
ATOM 1328 C C . ILE A 1 168 ? -12.464 7.987 9.351 1.00 88.44 168 ILE A C 1
ATOM 1330 O O . ILE A 1 168 ? -12.781 8.963 8.677 1.00 88.44 168 ILE A O 1
ATOM 1334 N N . LEU A 1 169 ? -11.905 6.901 8.814 1.00 89.25 169 LEU A N 1
ATOM 1335 C CA . LEU A 1 169 ? -11.586 6.792 7.394 1.00 89.25 169 LEU A CA 1
ATOM 1336 C C . LEU A 1 169 ? -12.841 6.906 6.514 1.00 89.25 169 LEU A C 1
ATOM 1338 O O . LEU A 1 169 ? -12.788 7.484 5.433 1.00 89.25 169 LEU A O 1
ATOM 1342 N N . GLN A 1 170 ? -13.990 6.408 6.984 1.00 88.50 170 GLN A N 1
ATOM 1343 C CA . GLN A 1 170 ? -15.268 6.611 6.300 1.00 88.50 170 GLN A CA 1
ATOM 1344 C C . GLN A 1 170 ? -15.647 8.083 6.202 1.00 88.50 170 GLN A C 1
ATOM 1346 O O . GLN A 1 170 ? -16.020 8.525 5.121 1.00 88.50 170 GLN A O 1
ATOM 1351 N N . CYS A 1 171 ? -15.550 8.823 7.306 1.00 86.06 171 CYS A N 1
ATOM 1352 C CA . CYS A 1 171 ? -15.871 10.247 7.339 1.00 86.06 171 CYS A CA 1
ATOM 1353 C C . CYS A 1 171 ? -14.937 11.045 6.421 1.00 86.06 171 CYS A C 1
ATOM 1355 O O . CYS A 1 171 ? -15.391 11.888 5.653 1.00 86.06 171 CYS A O 1
ATOM 1357 N N . MET A 1 172 ? -13.643 10.715 6.404 1.00 88.25 172 MET A N 1
ATOM 1358 C CA . MET A 1 172 ? -12.686 11.355 5.493 1.00 88.25 172 MET A CA 1
ATOM 1359 C C . MET A 1 172 ? -13.031 11.114 4.010 1.00 88.25 172 MET A C 1
ATOM 1361 O O . MET A 1 172 ? -12.876 12.012 3.186 1.00 88.25 172 MET A O 1
ATOM 1365 N N . ILE A 1 173 ? -13.528 9.923 3.654 1.00 86.75 173 ILE A N 1
ATOM 1366 C CA . ILE A 1 173 ? -13.854 9.577 2.259 1.00 86.75 173 ILE A CA 1
ATOM 1367 C C . ILE A 1 173 ? -15.232 10.106 1.836 1.00 86.75 173 ILE A C 1
ATOM 1369 O O . ILE A 1 173 ? -15.359 10.719 0.774 1.00 86.75 173 ILE A O 1
ATOM 1373 N N . VAL A 1 174 ? -16.263 9.844 2.643 1.00 85.06 174 VAL A N 1
ATOM 1374 C CA . VAL A 1 174 ? -17.672 10.118 2.314 1.00 85.06 174 VAL A CA 1
ATOM 1375 C C . VAL A 1 174 ? -18.032 11.567 2.612 1.00 85.06 174 VAL A C 1
ATOM 1377 O O . VAL A 1 174 ? -18.530 12.261 1.729 1.00 85.06 174 VAL A O 1
ATOM 1380 N N . ASP A 1 175 ? -17.732 12.035 3.825 1.00 81.62 175 ASP A N 1
ATOM 1381 C CA . ASP A 1 175 ? -18.052 13.401 4.256 1.00 81.62 175 ASP A CA 1
ATOM 1382 C C . ASP A 1 175 ? -17.010 14.416 3.751 1.00 81.62 175 ASP A C 1
ATOM 1384 O O . ASP A 1 175 ? -17.186 15.622 3.926 1.00 81.62 175 ASP A O 1
ATOM 1388 N N . ARG A 1 176 ? -15.936 13.931 3.101 1.00 82.56 176 ARG A N 1
ATOM 1389 C CA . ARG A 1 176 ? -14.787 14.718 2.613 1.00 82.56 176 ARG A CA 1
ATOM 1390 C C . ARG A 1 176 ? -14.181 15.584 3.718 1.00 82.56 176 ARG A C 1
ATOM 1392 O O . ARG A 1 176 ? -13.743 16.709 3.479 1.00 82.56 176 ARG A O 1
ATOM 1399 N N . ASP A 1 177 ? -14.168 15.048 4.935 1.00 83.25 177 ASP A N 1
ATOM 1400 C CA . ASP A 1 177 ? -13.615 15.741 6.085 1.00 83.25 177 ASP A CA 1
ATOM 1401 C C . ASP A 1 177 ? -12.089 15.823 5.972 1.00 83.25 177 ASP A C 1
ATOM 1403 O O . ASP A 1 177 ? -11.394 14.807 5.901 1.00 83.25 177 ASP A O 1
ATOM 1407 N N . THR A 1 178 ? -11.566 17.047 5.951 1.00 84.06 178 THR A N 1
ATOM 1408 C CA . THR A 1 178 ? -10.129 17.328 5.840 1.00 84.06 178 THR A CA 1
ATOM 1409 C C . THR A 1 178 ? -9.439 17.424 7.200 1.00 84.06 178 THR A C 1
ATOM 1411 O O . THR A 1 178 ? -8.251 17.732 7.260 1.00 84.06 178 THR A O 1
ATOM 1414 N N . ARG A 1 179 ? -10.170 17.229 8.305 1.00 85.25 179 ARG A N 1
ATOM 1415 C CA . ARG A 1 179 ? -9.619 17.277 9.664 1.00 85.25 179 ARG A CA 1
ATOM 1416 C C . ARG A 1 179 ? -8.777 16.036 9.976 1.00 85.25 179 ARG A C 1
ATOM 1418 O O . ARG A 1 179 ? -8.902 14.992 9.333 1.00 85.25 179 ARG A O 1
ATOM 1425 N N . ASP A 1 180 ? -7.949 16.155 11.0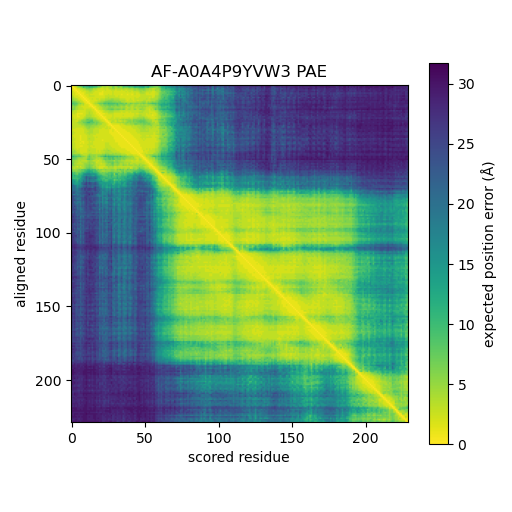09 1.00 85.75 180 ASP A N 1
ATOM 1426 C CA . ASP A 1 180 ? -7.142 15.054 11.539 1.00 85.75 180 ASP A CA 1
ATOM 1427 C C . ASP A 1 180 ? -7.991 14.029 12.298 1.00 85.75 180 ASP A C 1
ATOM 1429 O O . ASP A 1 180 ? -9.065 14.340 12.823 1.00 85.75 180 ASP A O 1
ATOM 1433 N N . ALA A 1 181 ? -7.467 12.809 12.439 1.00 84.81 181 ALA A N 1
ATOM 1434 C CA . ALA A 1 181 ? -8.149 11.709 13.118 1.00 84.81 181 ALA A CA 1
ATOM 1435 C C . ALA A 1 181 ? -8.599 12.057 14.548 1.00 84.81 181 ALA A C 1
ATOM 1437 O O . ALA A 1 181 ? -9.714 11.715 14.939 1.00 84.81 181 ALA A O 1
ATOM 1438 N N . GLU A 1 182 ? -7.765 12.764 15.319 1.00 80.62 182 GLU A N 1
ATOM 1439 C CA . GLU A 1 182 ? -8.111 13.181 16.686 1.00 80.62 182 GLU A CA 1
ATOM 1440 C C . GLU A 1 182 ? -9.236 14.225 16.703 1.00 80.62 182 GLU A C 1
ATOM 1442 O O . GLU A 1 182 ? -10.125 14.162 17.551 1.00 80.62 182 GLU A O 1
ATOM 1447 N N . ALA A 1 183 ? -9.245 15.156 15.745 1.00 83.00 183 ALA A N 1
ATOM 1448 C CA . ALA A 1 183 ? -10.280 16.179 15.644 1.00 83.00 183 ALA A CA 1
ATOM 1449 C C . ALA A 1 183 ? -11.629 15.583 15.211 1.00 83.00 183 ALA A C 1
ATOM 1451 O O . ALA A 1 183 ? -12.668 15.969 15.749 1.00 83.00 183 ALA A O 1
ATOM 1452 N N . ILE A 1 184 ? -11.618 14.611 14.292 1.00 83.81 184 ILE A N 1
ATOM 1453 C CA . ILE A 1 184 ? -12.818 13.858 13.893 1.00 83.81 184 ILE A CA 1
ATOM 1454 C C . ILE A 1 184 ? -13.346 13.055 15.084 1.00 83.81 184 ILE A C 1
ATOM 1456 O O . 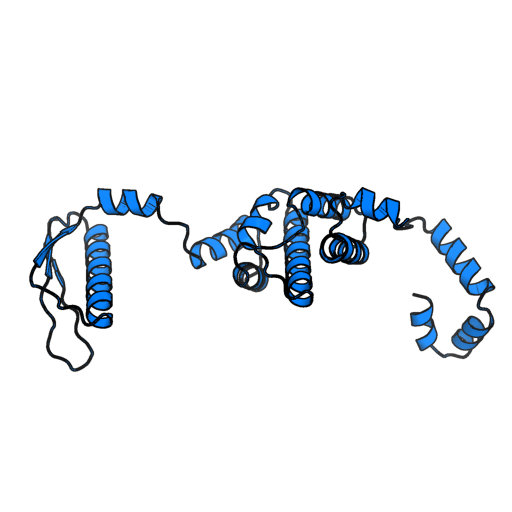ILE A 1 184 ? -14.535 13.118 15.398 1.00 83.81 184 ILE A O 1
ATOM 1460 N N . ALA A 1 185 ? -12.462 12.354 15.799 1.00 82.75 185 ALA A N 1
ATOM 1461 C CA . ALA A 1 185 ? -12.840 11.608 16.993 1.00 82.75 185 ALA A CA 1
ATOM 1462 C C . ALA A 1 185 ? -13.470 12.524 18.060 1.00 82.75 185 ALA A C 1
ATOM 1464 O O . ALA A 1 185 ? -14.546 12.219 18.571 1.00 82.75 185 ALA A O 1
ATOM 1465 N N . ALA A 1 186 ? -12.866 13.684 18.336 1.00 82.19 186 ALA A N 1
ATOM 1466 C CA . ALA A 1 186 ? -13.390 14.652 19.296 1.00 82.19 186 ALA A CA 1
ATOM 1467 C C . ALA A 1 186 ? -14.746 15.245 18.871 1.00 82.19 186 ALA A C 1
ATOM 1469 O O . ALA A 1 186 ? -15.649 15.353 19.699 1.00 82.19 186 ALA A O 1
ATOM 1470 N N . ALA A 1 187 ? -14.919 15.585 17.589 1.00 80.81 187 ALA A N 1
ATOM 1471 C CA . ALA A 1 187 ? -16.163 16.158 17.070 1.00 80.81 187 ALA A CA 1
ATOM 1472 C C . ALA A 1 187 ? -17.358 15.199 17.189 1.00 80.81 187 ALA A C 1
ATOM 1474 O O . ALA A 1 187 ? -18.481 15.638 17.430 1.00 80.81 187 ALA A O 1
ATOM 1475 N N . HIS A 1 188 ? -17.115 13.895 17.056 1.00 76.25 188 HIS A N 1
ATOM 1476 C CA . HIS A 1 188 ? -18.141 12.869 17.224 1.00 76.25 188 HIS A CA 1
ATOM 1477 C C . HIS A 1 188 ? -18.254 12.332 18.661 1.00 76.25 188 HIS A C 1
ATOM 1479 O O . HIS A 1 188 ? -19.070 11.444 18.913 1.00 76.25 188 HIS A O 1
ATOM 1485 N N . GLY A 1 189 ? -17.450 12.842 19.603 1.00 71.88 189 GLY A N 1
ATOM 1486 C CA . GLY A 1 189 ? -17.401 12.336 20.978 1.00 71.88 189 GLY A CA 1
ATOM 1487 C C . GLY A 1 189 ? -16.893 10.894 21.072 1.00 71.88 189 GLY A C 1
ATOM 1488 O O . GLY A 1 189 ? -17.231 10.173 22.007 1.00 71.88 189 GLY A O 1
ATOM 1489 N N . TRP A 1 190 ? -16.119 10.443 20.084 1.00 74.38 190 TRP A N 1
ATOM 1490 C CA . TRP A 1 190 ? -15.555 9.104 20.045 1.00 74.38 190 TRP A CA 1
ATOM 1491 C C . TRP A 1 190 ? -14.268 9.055 20.865 1.00 74.38 190 TRP A C 1
ATOM 1493 O O . TRP A 1 190 ? -13.183 9.347 20.369 1.00 74.38 190 TRP A O 1
ATOM 1503 N N . SER A 1 191 ? -14.389 8.649 22.121 1.00 65.62 191 SER A N 1
ATOM 1504 C CA . SER A 1 191 ? -13.260 8.298 22.976 1.00 65.62 191 SER A CA 1
ATOM 1505 C C . SER A 1 191 ? -13.351 6.829 23.375 1.00 65.62 191 SER A C 1
ATOM 1507 O O . SER A 1 191 ? -14.429 6.290 23.627 1.00 65.62 191 SER A O 1
ATOM 1509 N N . GLU A 1 192 ? -12.209 6.146 23.397 1.00 64.81 192 GLU A N 1
ATOM 1510 C CA . GLU A 1 192 ? -12.148 4.789 23.925 1.00 64.81 192 GLU A CA 1
ATOM 1511 C C . GLU A 1 192 ? -12.081 4.868 25.456 1.00 64.81 192 GLU A C 1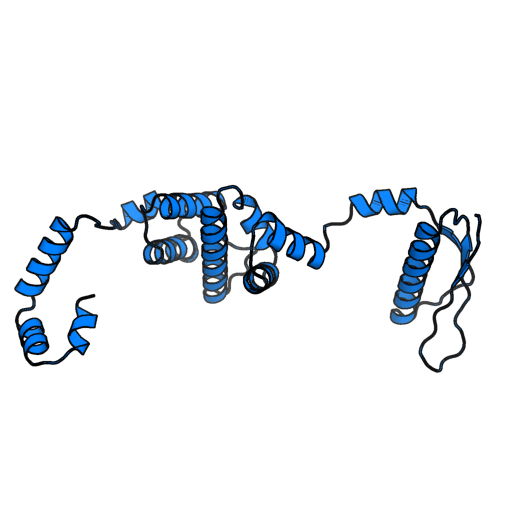
ATOM 1513 O O . GLU A 1 192 ? -11.065 5.267 26.028 1.00 64.81 192 GLU A O 1
ATOM 1518 N N . ILE A 1 193 ? -13.183 4.531 26.133 1.00 65.69 193 ILE A N 1
ATOM 1519 C CA . ILE A 1 193 ? -13.208 4.426 27.596 1.00 65.69 193 ILE A CA 1
ATOM 1520 C C . ILE A 1 193 ? -12.417 3.174 27.980 1.00 65.69 193 ILE A C 1
ATOM 1522 O O . ILE A 1 193 ? -12.869 2.053 27.755 1.00 65.69 193 ILE A O 1
ATOM 1526 N N . ARG A 1 194 ? -11.222 3.370 28.544 1.00 62.44 194 ARG A N 1
ATOM 1527 C CA . ARG A 1 194 ? -10.325 2.285 28.982 1.00 62.44 194 ARG A CA 1
ATOM 1528 C C . ARG A 1 194 ? -10.315 2.059 30.492 1.00 62.44 194 ARG A C 1
ATOM 1530 O O . ARG A 1 194 ? -9.730 1.083 30.953 1.00 62.44 194 ARG A O 1
ATOM 1537 N N . ASP A 1 195 ? -10.941 2.942 31.268 1.00 72.25 195 ASP A N 1
ATOM 1538 C CA . ASP A 1 195 ? -11.040 2.771 32.716 1.00 72.25 195 ASP A CA 1
ATOM 1539 C C . ASP A 1 195 ? -12.065 1.677 33.039 1.00 72.25 195 ASP A C 1
ATOM 1541 O O . ASP A 1 195 ? -13.263 1.821 32.778 1.00 72.25 195 ASP A O 1
ATOM 1545 N N . ALA A 1 196 ? -11.579 0.579 33.624 1.00 69.31 196 ALA A N 1
ATOM 1546 C CA . ALA A 1 196 ? -12.399 -0.542 34.067 1.00 69.31 196 ALA A CA 1
ATOM 1547 C C . ALA A 1 196 ? -13.515 -0.092 35.022 1.00 69.31 196 ALA A C 1
ATOM 1549 O O . ALA A 1 196 ? -14.609 -0.643 34.984 1.00 69.31 196 ALA A O 1
ATOM 1550 N N . SER A 1 197 ? -13.270 0.952 35.816 1.00 72.75 197 SER A N 1
ATOM 1551 C CA . SER A 1 197 ? -14.232 1.502 36.774 1.00 72.75 197 SER A CA 1
ATOM 1552 C C . SER A 1 197 ? -15.416 2.171 36.067 1.00 72.75 197 SER A C 1
ATOM 1554 O O . SER A 1 197 ? -16.565 2.015 36.479 1.00 72.75 197 SER A O 1
ATOM 1556 N N . GLN A 1 198 ? -15.148 2.890 34.971 1.00 73.75 198 GLN A N 1
ATOM 1557 C CA . GLN A 1 198 ? -16.183 3.532 34.154 1.00 73.75 198 GLN A CA 1
ATOM 1558 C C . GLN A 1 198 ? -16.948 2.511 33.312 1.00 73.75 198 GLN A C 1
ATOM 1560 O O . GLN A 1 198 ? -18.171 2.595 33.214 1.00 73.75 198 GLN A O 1
ATOM 1565 N N . LEU A 1 199 ? -16.250 1.516 32.754 1.00 77.38 199 LEU A N 1
ATOM 1566 C CA . LEU A 1 199 ? -16.883 0.395 32.058 1.00 77.38 199 LEU A CA 1
ATOM 1567 C C . LEU A 1 199 ? -17.785 -0.406 32.998 1.00 77.38 199 LEU A C 1
ATOM 1569 O O . LEU A 1 199 ? -18.901 -0.748 32.625 1.00 77.38 199 LEU A O 1
ATOM 1573 N N . GLU A 1 200 ? -17.347 -0.669 34.230 1.00 78.94 200 GLU A N 1
ATOM 1574 C CA . GLU A 1 200 ? -18.165 -1.375 35.214 1.00 78.94 200 GLU A CA 1
ATOM 1575 C C . GLU A 1 200 ? -19.399 -0.556 35.615 1.00 78.94 200 GLU A C 1
ATOM 1577 O O . GLU A 1 200 ? -20.488 -1.119 35.728 1.00 78.94 200 GLU A O 1
ATOM 1582 N N . ALA A 1 201 ? -19.263 0.764 35.777 1.00 80.88 201 ALA A N 1
ATOM 1583 C CA . ALA A 1 201 ? -20.395 1.650 36.045 1.00 80.88 201 ALA A CA 1
ATOM 1584 C C . ALA A 1 201 ? -21.422 1.633 34.899 1.00 80.88 201 ALA A C 1
ATOM 1586 O O . ALA A 1 201 ? -22.609 1.440 35.156 1.00 80.88 201 ALA A O 1
ATOM 1587 N N . LEU A 1 202 ? -20.962 1.735 33.648 1.00 79.00 202 LEU A N 1
ATOM 1588 C CA . LEU A 1 202 ? -21.805 1.632 32.453 1.00 79.00 202 LEU A CA 1
ATOM 1589 C C . LEU A 1 202 ? -22.487 0.266 32.352 1.00 79.00 202 LEU A C 1
ATOM 1591 O O . LEU A 1 202 ? -23.690 0.197 32.127 1.00 79.00 202 LEU A O 1
ATOM 1595 N N . CYS A 1 203 ? -21.753 -0.827 32.575 1.00 78.06 203 CYS A N 1
ATOM 1596 C CA . CYS A 1 203 ? -22.320 -2.174 32.591 1.00 78.06 203 CYS A CA 1
ATOM 1597 C C . CYS A 1 203 ? -23.389 -2.325 33.681 1.00 78.06 203 CYS A C 1
ATOM 1599 O O . CYS A 1 203 ? -24.440 -2.913 33.431 1.00 78.06 203 CYS A O 1
ATOM 1601 N N . ARG A 1 204 ? -23.154 -1.783 34.885 1.00 80.12 204 ARG A N 1
ATOM 1602 C CA . ARG A 1 204 ? -24.141 -1.795 35.976 1.00 80.12 204 ARG A CA 1
ATOM 1603 C C . ARG A 1 204 ? -25.388 -0.987 35.622 1.00 80.12 204 ARG A C 1
ATOM 1605 O O . ARG A 1 204 ? -26.488 -1.439 35.923 1.00 80.12 204 ARG A O 1
ATOM 1612 N N . GLU A 1 205 ? -25.230 0.161 34.972 1.00 82.00 205 GLU A N 1
ATOM 1613 C CA . GLU A 1 205 ? -26.345 0.984 34.495 1.00 82.00 205 GLU A CA 1
ATOM 1614 C C . GLU A 1 205 ? -27.154 0.269 33.401 1.00 82.00 205 GLU A C 1
ATOM 1616 O O . GLU A 1 205 ? -28.382 0.242 33.454 1.00 82.00 205 GLU A O 1
ATOM 1621 N N . LEU A 1 206 ? -26.482 -0.400 32.461 1.00 82.00 206 LEU A N 1
ATOM 1622 C CA . LEU A 1 206 ? -27.125 -1.165 31.390 1.00 82.00 206 LEU A CA 1
ATOM 1623 C C . LEU A 1 206 ? -27.918 -2.358 31.942 1.00 82.00 206 LEU A C 1
ATOM 1625 O O . LEU A 1 206 ? -29.059 -2.577 31.545 1.00 82.00 206 LEU A O 1
ATOM 1629 N N . VAL A 1 207 ? -27.353 -3.082 32.914 1.00 80.81 207 VAL A N 1
ATOM 1630 C CA . VAL A 1 207 ? -28.041 -4.176 33.624 1.00 80.81 207 VAL A CA 1
ATOM 1631 C C . VAL A 1 207 ? -29.236 -3.660 34.431 1.00 80.81 207 VAL A C 1
ATOM 1633 O O . VAL A 1 207 ? -30.251 -4.347 34.514 1.00 80.81 207 VAL A O 1
ATOM 1636 N N . ALA A 1 208 ? -29.140 -2.463 35.016 1.00 79.00 208 ALA A N 1
ATOM 1637 C CA . ALA A 1 208 ? -30.239 -1.863 35.769 1.00 79.00 208 ALA A CA 1
ATOM 1638 C C . ALA A 1 208 ? -31.392 -1.394 34.863 1.00 79.00 208 ALA A C 1
ATOM 1640 O O . ALA A 1 208 ? -32.553 -1.542 35.237 1.00 79.00 208 ALA A O 1
ATOM 1641 N N . ASN A 1 209 ? -31.080 -0.866 33.677 1.00 82.00 209 ASN A N 1
ATOM 1642 C CA . ASN A 1 209 ? -32.072 -0.359 32.725 1.00 82.00 209 ASN A CA 1
ATOM 1643 C C . ASN A 1 209 ? -32.728 -1.461 31.869 1.00 82.00 209 ASN A C 1
ATOM 1645 O O . ASN A 1 209 ? -33.805 -1.233 31.324 1.00 82.00 209 ASN A O 1
ATOM 1649 N N . HIS A 1 210 ? -32.116 -2.646 31.776 1.00 79.50 210 HIS A N 1
ATOM 1650 C CA . HIS A 1 210 ? -32.576 -3.776 30.952 1.00 79.50 210 HIS A CA 1
ATOM 1651 C C . HIS A 1 210 ? -32.750 -5.060 31.779 1.00 79.50 210 HIS A C 1
ATOM 1653 O O . HIS A 1 210 ? -32.137 -6.098 31.518 1.00 79.50 210 HIS A O 1
ATOM 1659 N N . ALA A 1 211 ? -33.568 -4.975 32.834 1.00 75.31 211 ALA A N 1
ATOM 1660 C CA . ALA A 1 211 ? -33.793 -6.076 33.772 1.00 75.31 211 ALA A CA 1
ATOM 1661 C C . ALA A 1 211 ? -34.435 -7.313 33.108 1.00 75.31 211 ALA A C 1
ATOM 1663 O O . ALA A 1 211 ? -34.063 -8.442 33.431 1.00 75.31 211 ALA A O 1
ATOM 1664 N N . ASP A 1 212 ? -35.338 -7.113 32.144 1.00 76.56 212 ASP A N 1
ATOM 1665 C CA . ASP A 1 212 ? -36.056 -8.199 31.466 1.00 76.56 212 ASP A CA 1
ATOM 1666 C C . ASP A 1 212 ? -35.118 -9.044 30.585 1.00 76.56 212 ASP A C 1
ATOM 1668 O O . ASP A 1 212 ? -35.188 -10.277 30.564 1.00 76.56 212 ASP A O 1
ATOM 1672 N N . GLU A 1 213 ? -34.183 -8.400 29.889 1.00 74.12 213 GLU A N 1
ATOM 1673 C CA . GLU A 1 213 ? -33.172 -9.052 29.059 1.00 74.12 213 GLU A CA 1
ATOM 1674 C C . GLU A 1 213 ? -32.131 -9.795 29.910 1.00 74.12 213 GLU A C 1
ATOM 1676 O O . GLU A 1 213 ? -31.662 -10.873 29.530 1.00 74.12 213 GLU A O 1
ATOM 1681 N N . VAL A 1 214 ? -31.810 -9.270 31.096 1.00 76.19 214 VAL A N 1
ATOM 1682 C CA . VAL A 1 214 ? -30.934 -9.935 32.075 1.00 76.19 214 VAL A CA 1
ATOM 1683 C C . VAL A 1 214 ? -31.597 -11.201 32.626 1.00 76.19 214 VAL A C 1
ATOM 1685 O O . VAL A 1 214 ? -30.937 -12.238 32.755 1.00 76.19 214 VAL A O 1
ATOM 1688 N N . GLU A 1 215 ? -32.904 -11.158 32.894 1.00 74.31 215 GLU A N 1
ATOM 1689 C CA . GLU A 1 215 ? -33.691 -12.321 33.314 1.00 74.31 215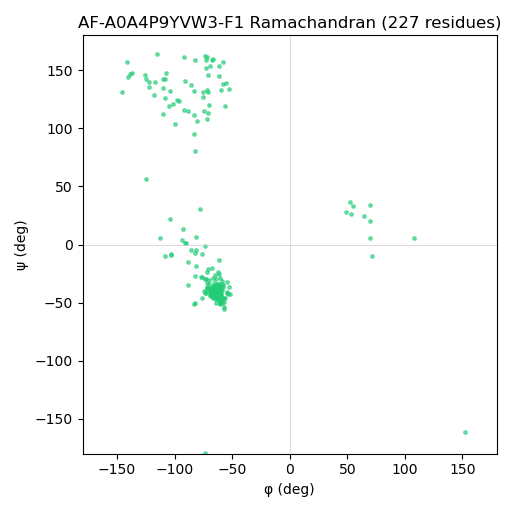 GLU A CA 1
ATOM 1690 C C . GLU A 1 215 ? -33.668 -13.421 32.231 1.00 74.31 215 GLU A C 1
ATOM 1692 O O . GLU A 1 215 ? -33.444 -14.597 32.530 1.00 74.31 215 GLU A O 1
ATOM 1697 N N . GLN A 1 216 ? -33.793 -13.050 30.950 1.00 74.88 216 GLN A N 1
ATOM 1698 C CA . GLN A 1 216 ? -33.720 -13.987 29.818 1.00 74.88 216 GLN A CA 1
ATOM 1699 C C . GLN A 1 216 ? -32.326 -14.611 29.630 1.00 74.88 216 GLN A C 1
ATOM 1701 O O . GLN A 1 216 ? -32.208 -15.796 29.292 1.00 74.88 216 GLN A O 1
ATOM 1706 N N . VAL A 1 217 ? -31.254 -13.853 29.884 1.00 77.69 217 VAL A N 1
ATOM 1707 C CA . VAL A 1 217 ? -29.886 -14.398 29.912 1.00 77.69 217 VAL A CA 1
ATOM 1708 C C . VAL A 1 217 ? -29.727 -15.394 31.066 1.00 77.69 217 VAL A C 1
ATOM 1710 O O . VAL A 1 217 ? -29.167 -16.475 30.859 1.00 77.69 217 VAL A O 1
ATOM 1713 N N . ARG A 1 218 ? -30.272 -15.093 32.257 1.00 75.31 218 ARG A N 1
ATOM 1714 C CA . ARG A 1 218 ? -30.275 -16.013 33.415 1.00 75.31 218 ARG A CA 1
ATOM 1715 C C . ARG A 1 218 ? -31.057 -17.300 33.149 1.00 75.31 218 ARG A C 1
ATOM 1717 O O . ARG A 1 218 ? -30.643 -18.358 33.613 1.00 75.31 218 ARG A O 1
ATOM 1724 N N . GLN A 1 219 ? -32.129 -17.232 32.360 1.00 78.69 219 GLN A N 1
ATOM 1725 C CA . GLN A 1 219 ? -32.917 -18.396 31.928 1.00 78.69 219 GLN A CA 1
ATOM 1726 C C . GLN A 1 219 ? -32.219 -19.259 30.856 1.00 78.69 219 GLN A C 1
ATOM 1728 O O . GLN A 1 219 ? -32.743 -20.301 30.466 1.00 78.69 219 GLN A O 1
ATOM 1733 N N . GLY A 1 220 ? -31.015 -18.878 30.408 1.00 79.94 220 GLY A N 1
ATOM 1734 C CA . GLY A 1 220 ? -30.145 -19.714 29.577 1.00 79.94 220 GLY A CA 1
ATOM 1735 C C . GLY A 1 220 ? -30.029 -19.290 28.112 1.00 79.94 220 GLY A C 1
ATOM 1736 O O . GLY A 1 220 ? -29.361 -19.980 27.334 1.00 79.94 220 GLY A O 1
ATOM 1737 N N . ASN A 1 221 ? -30.613 -18.157 27.707 1.00 72.88 221 ASN A N 1
ATOM 1738 C CA . ASN A 1 221 ? -30.521 -17.681 26.328 1.00 72.88 221 ASN A CA 1
ATOM 1739 C C . ASN A 1 221 ? -29.204 -16.922 26.065 1.00 72.88 221 ASN A C 1
ATOM 1741 O O . ASN A 1 221 ? -29.140 -15.695 26.034 1.00 72.88 221 ASN A O 1
ATOM 1745 N N . LYS A 1 222 ? -28.126 -17.680 25.832 1.00 70.62 222 LYS A N 1
ATOM 1746 C CA . LYS A 1 222 ? -26.754 -17.168 25.628 1.00 70.62 222 LYS A CA 1
ATOM 1747 C C . LYS A 1 222 ? -26.572 -16.246 24.410 1.00 70.62 222 LYS A C 1
ATOM 1749 O O . LYS A 1 222 ? -25.540 -15.593 24.310 1.00 70.62 222 LYS A O 1
ATOM 1754 N N . ARG A 1 223 ? -27.538 -16.174 23.485 1.00 70.75 223 ARG A N 1
ATOM 1755 C CA . ARG A 1 223 ? -27.470 -15.272 22.318 1.00 70.75 223 ARG A CA 1
ATOM 1756 C C . ARG A 1 223 ? -27.625 -13.802 22.699 1.00 70.75 223 ARG A C 1
ATOM 1758 O O . ARG A 1 223 ? -27.020 -12.955 22.055 1.00 70.75 223 ARG A O 1
ATOM 1765 N N . LEU A 1 224 ? -28.371 -13.517 23.766 1.00 72.81 224 LEU A N 1
ATOM 1766 C CA . LEU A 1 224 ? -28.549 -12.159 24.285 1.00 72.81 224 LEU A CA 1
ATOM 1767 C C . LEU A 1 224 ? -27.254 -11.583 24.862 1.00 72.81 224 LEU A C 1
ATOM 1769 O O . LEU A 1 224 ? -27.096 -10.374 24.903 1.00 72.81 224 LEU A O 1
ATOM 1773 N N . PHE A 1 225 ? -26.276 -12.420 25.216 1.00 66.81 225 PHE A N 1
ATOM 1774 C CA . PHE A 1 225 ? -24.974 -11.930 25.668 1.00 66.81 225 PHE A CA 1
ATOM 1775 C C . PHE A 1 225 ? -24.247 -11.122 24.583 1.00 66.81 225 PHE A C 1
ATOM 1777 O O . PHE A 1 225 ? -23.598 -10.132 24.890 1.00 66.81 225 PHE A O 1
ATOM 1784 N N . GLY A 1 226 ? -24.404 -11.505 23.310 1.00 69.25 226 GLY A N 1
ATOM 1785 C CA . GLY A 1 226 ? -23.861 -10.750 22.177 1.00 69.25 226 GLY A CA 1
ATOM 1786 C C . GLY A 1 226 ? -24.648 -9.483 21.834 1.00 69.25 226 GLY A C 1
ATOM 1787 O O . GLY A 1 226 ? -24.205 -8.726 20.987 1.00 69.25 226 GLY A O 1
ATOM 1788 N N . TRP A 1 227 ? -25.810 -9.259 22.454 1.00 72.12 227 TRP A N 1
ATOM 1789 C CA . TRP A 1 227 ? -26.555 -8.003 22.336 1.00 72.12 227 TRP A CA 1
ATOM 1790 C C . TRP A 1 227 ? -26.015 -6.932 23.299 1.00 72.12 227 TRP A C 1
ATOM 1792 O O . TRP A 1 227 ? -26.091 -5.746 23.001 1.00 72.12 227 TRP A O 1
ATOM 1802 N N . PHE A 1 228 ? -25.418 -7.354 24.419 1.00 68.62 228 PHE A N 1
ATOM 1803 C CA . PHE A 1 228 ? -24.790 -6.478 25.414 1.00 68.62 228 PHE A CA 1
ATOM 1804 C C . PHE A 1 228 ? -23.344 -6.047 25.063 1.00 68.62 228 PHE A C 1
ATOM 1806 O O . PHE A 1 228 ? -22.783 -5.229 25.790 1.00 68.62 228 PHE A O 1
ATOM 1813 N N . VAL A 1 229 ? -22.729 -6.593 23.999 1.00 64.81 229 VAL A N 1
ATOM 1814 C CA . VAL A 1 229 ? -21.304 -6.414 23.610 1.00 64.81 229 VAL A CA 1
ATOM 1815 C C . VAL A 1 229 ? -21.182 -5.833 22.205 1.00 64.81 229 VAL A C 1
ATOM 1817 O O . VAL A 1 229 ? -20.343 -4.923 22.008 1.00 64.81 229 VAL A O 1
#

Radius of gyration: 30.06 Å; Cα contacts (8 Å, |Δi|>4): 212; chains: 1; bounding box: 75×41×79 Å

Foldseek 3Di:
DFDKDWDWDDDPPDPTGAIEIEGDDDDPVLVVVVRVVVHVVNVVCVVVVHHDDHYYDYDDPVVVVVVVVVDPDDLVNVLVCCCVVLVDDPVLSVLQVVAPCSSVLLVVQSDDDNLLNVVSSVLSSLQCVVCVVVVHGPVPRLQDSVQSVLLSVCVVVVFDDPVLSSVLSCCCRPVVDPDHSVVSCVVVVNTDPPDPVVVVVVLVVVCVVPVVLVVVVVVPPVVSVVVSD

Secondary structure (DSSP, 8-state):
--EEEEE----TTSPP---EEEEEE-SHHHHHHHHHHHHHHHHHHHHTTPPP---EEE--HHHHHHHHHHSPPPHHHHHHHHHHHS---HHHHHHHHHSTTHHHHHHHT--S-HHHHHHHHHHHHHHHHHHHHTT--GGG----HHHHHHHHHHHHTTSS-HHHHHHHHHHHHHS---S-HHHHHHHTT------HHHHHHHHHHHHHH-HHHHHHHHTT-GGGGGT--

Organism: NCBI:txid1712513